Protein AF-A0A200PUK0-F1 (afdb_monomer_lite)

InterPro domains:
  IPR000608 Ubi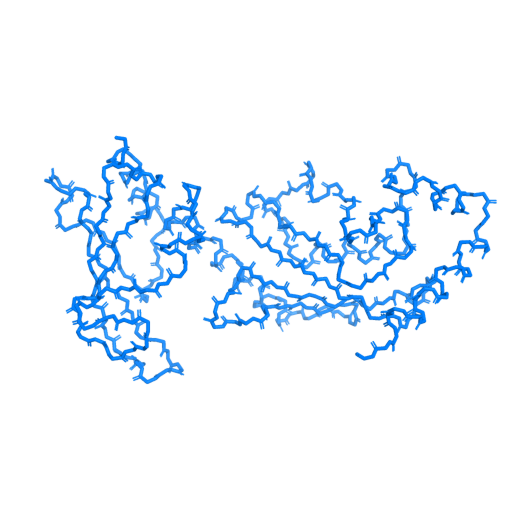quitin-conjugating (UBC), catalytic core domain [PF00179] (5-102)
  IPR000608 Ubiquitin-conjugating (UBC), catalytic core domain [PF00179] (111-250)
  IPR000608 Ubiquitin-conjugating (UBC), catalytic core domain [PS50127] (1-103)
  IPR000608 Ubiquitin-conjugating (UBC), catalytic core domain [PS50127] (107-256)
  IPR016135 Ubiquitin-conjugating enzyme/RWD-like [G3DSA:3.10.110.10] (1-104)
  IPR016135 Ubiquitin-conjugating enzyme/RWD-like [G3DSA:3.10.110.10] (105-258)
  IPR016135 Ubiquitin-conjugating enzyme/RWD-like [SSF54495] (2-103)
  IPR016135 Ubiquitin-conjugating enzyme/RWD-like [SSF54495] (106-256)
  IPR023313 Ubiquitin-conjugating enzyme, active site [PS00183] (77-92)
  IPR023313 Ubiquitin-conjugating enzyme, active site [PS00183] (183-198)

Secondary structure (DSSP, 8-state):
-HHHHHHHHHHHHHHSPPPTTEEEEEEETTTEEEEEEEEEEPPTTSTTTT-EEEEEEE--TTTTSS--EEEESS----TTB-TT-BB--GGGTTT--TT--HHHHHHHHHHHHHHHHHHHHS--SSSEEEEEEETTTEEEEEEEEEEPPTTSTTTT-EEEEEEE--TTTTTS--EEEESS----TTB-TT-BB--GGGTTT--TT--HHHHHHHHHHHHHS--GGG-S-HHHHHHHHH-HHHHHHHHHHHHHHHTS--

pLDDT: mean 88.61, std 8.48, range [53.53, 98.38]

Foldseek 3Di:
DVLVVLVVVVVLCVVPPDDPQKDKAAPDNVPPRQKMKMWGQDDCPDPRHRPIWIKIWGHDPPPPVAATWIFIPDDDDDPQADRRRTGNDCCNPVVDDSPDDPNLQRVQLVQLVVLVVVCVVPPPDPAKDKAAPDVVRDRQKMKMWGAADCPALLHLFTWIKIWGHDSNPPQAGTFMFIPWQFLAQQADRRRGGDDCCNDVVPDNPDDPVVVSVVVNVCRVPPDLVRGPHVVLSCCVVPPVPVSSVVRNVSRVVTGNDD

Organism: Macleaya cordata (NCBI:txid56857)

Radius of gyration: 22.8 Å; chains: 1; bounding box: 54×37×64 Å

Sequence (258 aa):
MASKRIQKELKDMQKDPPSTSFTAGPVDADKDILHWEATIMGPEESPFAGGKFKLSINFPPDYPFEPPKVKFLTRVFHPNIKNTGLICLDILKDKWSPALNIYKGYMASKRIQKELKDMQKDPPSTSFTAGPVDADKDILHWEATIMGPEESPFAGGKFKLSINFPPDYPFEPPKVKFLTRVFHPNIKNTGLICLDILKDKWSPALNIYKLLLSICSLLTDPNPDDALRYDIADMYKFDRAKYDATARSWTQKYAMSE

Structure (mmCIF, N/CA/C/O backbone):
data_AF-A0A200PUK0-F1
#
_entry.id   AF-A0A200PUK0-F1
#
loop_
_atom_site.group_PDB
_atom_site.id
_atom_site.type_symbol
_atom_site.label_atom_id
_atom_site.label_alt_id
_atom_site.label_comp_id
_atom_site.label_asym_id
_atom_site.label_entity_id
_atom_site.label_seq_id
_atom_site.pdbx_PDB_ins_code
_atom_site.Cartn_x
_atom_site.Cartn_y
_atom_site.Cartn_z
_atom_site.occupancy
_atom_site.B_iso_or_equiv
_atom_site.auth_seq_id
_atom_site.auth_comp_id
_atom_site.auth_asym_id
_atom_site.auth_atom_id
_atom_site.pdbx_PDB_model_num
ATOM 1 N N . MET A 1 1 ? 1.747 4.536 -31.359 1.00 75.75 1 MET A N 1
ATOM 2 C CA . MET A 1 1 ? 1.478 5.069 -30.000 1.00 75.75 1 MET A CA 1
ATOM 3 C C . MET A 1 1 ? 2.616 4.705 -29.047 1.00 75.75 1 MET A C 1
ATOM 5 O O . MET A 1 1 ? 3.145 5.608 -28.404 1.00 75.75 1 MET A O 1
ATOM 9 N N . ALA A 1 2 ? 3.066 3.442 -29.071 1.00 84.75 2 ALA A N 1
ATOM 10 C CA . ALA A 1 2 ? 4.243 2.942 -28.355 1.00 84.75 2 ALA A CA 1
ATOM 11 C C . ALA A 1 2 ? 5.489 3.836 -28.466 1.00 84.75 2 ALA A C 1
ATOM 13 O O . ALA A 1 2 ? 6.004 4.279 -27.447 1.00 84.75 2 ALA A O 1
ATOM 14 N N . SER A 1 3 ? 5.927 4.204 -29.677 1.00 86.69 3 SER A N 1
ATOM 15 C CA . SER A 1 3 ? 7.155 5.001 -29.867 1.00 86.69 3 SER A CA 1
ATOM 16 C C . SER A 1 3 ? 7.141 6.340 -29.119 1.00 86.69 3 SER A C 1
ATOM 18 O O . SER A 1 3 ? 8.130 6.697 -28.492 1.00 86.69 3 SER A O 1
ATOM 20 N N . LYS A 1 4 ? 6.007 7.062 -29.109 1.00 87.06 4 LYS A N 1
ATOM 21 C CA . LYS A 1 4 ? 5.873 8.331 -28.363 1.00 87.06 4 LYS A CA 1
ATOM 22 C C . LYS A 1 4 ? 5.980 8.112 -26.851 1.00 87.06 4 LYS A C 1
ATOM 24 O O . LYS A 1 4 ? 6.595 8.913 -26.151 1.00 87.06 4 LYS A O 1
ATOM 29 N N . ARG A 1 5 ? 5.376 7.030 -26.349 1.00 85.75 5 ARG A N 1
ATOM 30 C CA . ARG A 1 5 ? 5.440 6.638 -24.936 1.00 85.75 5 ARG A CA 1
ATOM 31 C C . ARG A 1 5 ? 6.870 6.262 -24.536 1.00 85.75 5 ARG A C 1
ATOM 33 O O . ARG A 1 5 ? 7.365 6.795 -23.552 1.00 85.75 5 ARG A O 1
ATOM 40 N N . ILE A 1 6 ? 7.546 5.438 -25.333 1.00 88.50 6 ILE A N 1
ATOM 41 C CA . ILE A 1 6 ? 8.920 4.982 -25.078 1.00 88.50 6 ILE A CA 1
ATOM 42 C C . ILE A 1 6 ? 9.917 6.144 -25.160 1.00 88.50 6 ILE A C 1
ATOM 44 O O . ILE A 1 6 ? 10.793 6.256 -24.311 1.00 88.50 6 ILE A O 1
ATOM 48 N N . GLN A 1 7 ? 9.749 7.079 -26.101 1.00 88.56 7 GLN A N 1
ATOM 49 C CA . GLN A 1 7 ? 10.561 8.303 -26.149 1.00 88.56 7 GLN A CA 1
ATOM 50 C C . GLN A 1 7 ? 10.415 9.156 -24.883 1.00 88.56 7 GLN A C 1
ATOM 52 O O . GLN A 1 7 ? 11.389 9.758 -24.432 1.00 88.56 7 GLN A O 1
ATOM 57 N N . LYS A 1 8 ? 9.208 9.232 -24.306 1.00 86.94 8 LYS A N 1
ATOM 58 C CA . LYS A 1 8 ? 8.996 9.919 -23.028 1.00 86.94 8 LYS A CA 1
ATOM 59 C C . LYS A 1 8 ? 9.704 9.182 -21.887 1.00 86.94 8 LYS A C 1
ATOM 61 O O . LYS A 1 8 ? 10.439 9.819 -21.145 1.00 86.94 8 LYS A O 1
ATOM 66 N N . GLU A 1 9 ? 9.538 7.864 -21.798 1.00 85.12 9 GLU A N 1
ATOM 67 C CA . GLU A 1 9 ? 10.191 7.032 -20.774 1.00 85.12 9 GLU A CA 1
ATOM 68 C C . GLU A 1 9 ? 11.722 7.117 -20.850 1.00 85.12 9 GLU A C 1
ATOM 70 O O . GLU A 1 9 ? 12.375 7.265 -19.821 1.00 85.12 9 GLU A O 1
ATOM 75 N N . LEU A 1 10 ? 12.292 7.129 -22.059 1.00 86.81 10 LEU A N 1
ATOM 76 C CA . LEU A 1 10 ? 13.725 7.327 -22.272 1.00 86.81 10 LEU A CA 1
ATOM 77 C C . LEU A 1 10 ? 14.198 8.691 -21.752 1.00 86.81 10 LEU A C 1
ATOM 79 O O . LEU A 1 10 ? 15.214 8.767 -21.066 1.00 86.81 10 LEU A O 1
ATOM 83 N N . LYS A 1 11 ? 13.454 9.767 -22.036 1.00 87.19 11 LYS A N 1
ATOM 84 C CA . LYS A 1 11 ? 13.771 11.109 -21.519 1.00 87.19 11 LYS A CA 1
ATOM 85 C C . LYS A 1 11 ? 13.686 11.173 -19.996 1.00 87.19 11 LYS A C 1
ATOM 87 O O . LYS A 1 11 ? 14.515 11.832 -19.377 1.00 87.19 11 LYS A O 1
ATOM 92 N N . ASP A 1 12 ? 12.698 10.515 -19.397 1.00 82.44 12 ASP A N 1
ATOM 93 C CA . ASP A 1 12 ? 12.534 10.478 -17.942 1.00 82.44 12 ASP A CA 1
ATOM 94 C C . ASP A 1 12 ? 13.695 9.708 -17.281 1.00 82.44 12 ASP A C 1
ATOM 96 O O . ASP A 1 12 ? 14.296 10.204 -16.328 1.00 82.44 12 ASP A O 1
ATOM 100 N N . MET A 1 13 ? 14.114 8.579 -17.866 1.00 79.88 13 MET A N 1
ATOM 101 C CA . MET A 1 13 ? 15.309 7.839 -17.439 1.00 79.88 13 MET A CA 1
ATOM 102 C C . MET A 1 13 ? 16.611 8.628 -17.622 1.00 79.88 13 MET A C 1
ATOM 104 O O . MET A 1 13 ? 17.524 8.477 -16.824 1.00 79.88 13 MET A O 1
ATOM 108 N N . GLN A 1 14 ? 16.731 9.471 -18.648 1.00 83.50 14 GLN A N 1
ATOM 109 C CA . GLN A 1 14 ? 17.917 10.319 -18.830 1.00 83.50 14 GLN A CA 1
ATOM 110 C C . GLN A 1 14 ? 17.996 11.455 -17.801 1.00 83.50 14 GLN A C 1
ATOM 112 O O . GLN A 1 14 ? 19.094 11.897 -17.469 1.00 83.50 14 GLN A O 1
ATOM 117 N N . LYS A 1 15 ? 16.851 11.938 -17.300 1.00 83.12 15 LYS A N 1
ATOM 118 C CA . LYS A 1 15 ? 16.794 12.989 -16.270 1.00 83.12 15 LYS A CA 1
ATOM 119 C C . LYS A 1 15 ? 17.173 12.481 -14.882 1.00 83.12 15 LYS A C 1
ATOM 121 O O . LYS A 1 15 ? 17.846 13.202 -14.154 1.00 83.12 15 LYS A O 1
ATOM 126 N N . ASP A 1 16 ? 16.726 11.281 -14.518 1.00 71.50 16 ASP A N 1
ATOM 127 C CA . ASP A 1 16 ? 17.110 10.609 -13.270 1.00 71.50 16 ASP A CA 1
ATOM 128 C C . ASP A 1 16 ? 17.592 9.190 -13.600 1.00 71.50 16 ASP A C 1
ATOM 130 O O . ASP A 1 16 ? 16.790 8.246 -13.598 1.00 71.50 16 ASP A O 1
ATOM 134 N N . PRO A 1 17 ? 18.878 9.042 -13.972 1.00 71.31 17 PRO A N 1
ATOM 135 C CA . PRO A 1 17 ? 19.419 7.765 -14.392 1.00 71.31 17 PRO A CA 1
ATOM 136 C C . PRO A 1 17 ? 19.314 6.730 -13.270 1.00 71.31 17 PRO A C 1
ATOM 138 O O . PRO A 1 17 ? 19.608 7.032 -12.106 1.00 71.31 17 PRO A O 1
ATOM 141 N N . PRO A 1 18 ? 18.910 5.492 -13.600 1.00 66.44 18 PRO A N 1
ATOM 142 C CA . PRO A 1 18 ? 18.910 4.419 -12.628 1.00 66.44 18 PRO A CA 1
ATOM 143 C C . PRO A 1 18 ? 20.312 4.160 -12.069 1.00 66.44 18 PRO A C 1
ATOM 145 O O . PRO A 1 18 ? 21.329 4.512 -12.667 1.00 66.44 18 PRO A O 1
ATOM 148 N N . SER A 1 19 ? 20.355 3.545 -10.888 1.00 66.12 19 SER A N 1
ATOM 149 C CA . SER A 1 19 ? 21.592 3.197 -10.187 1.00 66.12 19 SER A CA 1
ATOM 150 C C . SER A 1 19 ? 22.580 2.450 -11.084 1.00 66.12 19 SER A C 1
ATOM 152 O O . SER A 1 19 ? 22.189 1.682 -11.957 1.00 66.12 19 SER A O 1
ATOM 154 N N . THR A 1 20 ? 23.875 2.583 -10.787 1.00 64.56 20 THR A N 1
ATOM 155 C CA . THR A 1 20 ? 24.988 1.950 -11.526 1.00 64.56 20 THR A CA 1
ATOM 156 C C . THR A 1 20 ? 24.905 0.422 -11.645 1.00 64.56 20 THR A C 1
ATOM 158 O O . THR A 1 20 ? 25.641 -0.173 -12.429 1.00 64.56 20 THR A O 1
ATOM 161 N N . SER A 1 21 ? 24.018 -0.221 -10.884 1.00 66.38 21 SER A N 1
ATOM 162 C CA . SER A 1 21 ? 23.752 -1.659 -10.915 1.00 66.38 21 SER A CA 1
ATOM 163 C C . SER A 1 21 ? 22.987 -2.140 -12.154 1.00 66.38 21 SER A C 1
ATOM 165 O O . SER A 1 21 ? 22.927 -3.352 -12.377 1.00 66.38 21 SER A O 1
ATOM 167 N N . PHE A 1 22 ? 22.426 -1.245 -12.977 1.00 78.69 22 PHE A N 1
ATOM 168 C CA . PHE A 1 22 ? 21.889 -1.626 -14.281 1.00 78.69 22 PHE A CA 1
ATOM 169 C C . PHE A 1 22 ? 21.909 -0.500 -15.319 1.00 78.69 22 PHE A C 1
ATOM 171 O O . PHE A 1 22 ? 21.940 0.684 -15.001 1.00 78.69 22 PHE A O 1
ATOM 178 N N . THR A 1 23 ? 21.857 -0.887 -16.590 1.00 84.12 23 THR A N 1
ATOM 179 C CA . THR A 1 23 ? 21.688 0.005 -17.741 1.00 84.12 23 THR A CA 1
ATOM 180 C C . THR A 1 23 ? 20.537 -0.499 -18.599 1.00 84.12 23 THR A C 1
ATOM 182 O O . THR A 1 23 ? 20.302 -1.704 -18.658 1.00 84.12 23 THR A O 1
ATOM 185 N N . ALA A 1 24 ? 19.811 0.402 -19.256 1.00 87.31 24 ALA A N 1
ATOM 186 C CA . ALA A 1 24 ? 18.803 0.052 -20.251 1.00 87.31 24 ALA A CA 1
ATOM 187 C C . ALA A 1 24 ? 18.615 1.209 -21.238 1.00 87.31 24 ALA A C 1
ATOM 189 O O . ALA A 1 24 ? 18.557 2.367 -20.824 1.00 87.31 24 ALA A O 1
ATOM 190 N N . GLY A 1 25 ? 18.514 0.900 -22.528 1.00 88.75 25 GLY A N 1
ATOM 191 C CA . GLY A 1 25 ? 18.272 1.895 -23.570 1.00 88.75 25 GLY A CA 1
ATOM 192 C C . GLY A 1 25 ? 18.097 1.276 -24.957 1.00 88.75 25 GLY A C 1
ATOM 193 O O . GLY A 1 25 ? 18.341 0.080 -25.125 1.00 88.75 25 GLY A O 1
ATOM 194 N N . PRO A 1 26 ? 17.660 2.069 -25.950 1.00 91.12 26 PRO A N 1
ATOM 195 C CA . PRO A 1 26 ? 17.497 1.593 -27.319 1.00 91.12 26 PRO A CA 1
ATOM 196 C C . PRO A 1 26 ? 18.836 1.168 -27.926 1.00 91.12 26 PRO A C 1
ATOM 198 O O . PRO A 1 26 ? 19.858 1.813 -27.692 1.00 91.12 26 PRO A O 1
ATOM 201 N N . VAL A 1 27 ? 18.814 0.106 -28.733 1.00 88.75 27 VAL A N 1
ATOM 202 C CA . VAL A 1 27 ? 19.994 -0.362 -29.482 1.00 88.75 27 VAL A CA 1
ATOM 203 C C . VAL A 1 27 ? 20.415 0.677 -30.522 1.00 88.75 27 VAL A C 1
ATOM 205 O O . VAL A 1 27 ? 21.600 0.964 -30.671 1.00 88.75 27 VAL A O 1
ATOM 208 N N . ASP A 1 28 ? 19.437 1.275 -31.204 1.00 85.00 28 ASP A N 1
ATOM 209 C CA . ASP A 1 28 ? 19.616 2.404 -32.117 1.00 85.00 28 ASP A CA 1
ATOM 210 C C . ASP A 1 28 ? 18.431 3.360 -31.920 1.00 85.00 28 ASP A C 1
ATOM 212 O O . ASP A 1 28 ? 17.312 3.087 -32.355 1.00 85.00 28 ASP A O 1
ATOM 216 N N . ALA A 1 29 ? 18.658 4.469 -31.210 1.00 79.00 29 ALA A N 1
ATOM 217 C CA . ALA A 1 29 ? 17.597 5.410 -30.847 1.00 79.00 29 ALA A CA 1
ATOM 218 C C . ALA A 1 29 ? 16.943 6.094 -32.061 1.00 79.00 29 ALA A C 1
ATOM 220 O O . ALA A 1 29 ? 15.784 6.510 -31.969 1.00 79.00 29 ALA A O 1
ATOM 221 N N . ASP A 1 30 ? 17.670 6.197 -33.176 1.00 79.44 30 ASP A N 1
ATOM 222 C CA . ASP A 1 30 ? 17.241 6.915 -34.374 1.00 79.44 30 ASP A CA 1
ATOM 223 C C . ASP A 1 30 ? 16.486 6.001 -35.347 1.00 79.44 30 ASP A C 1
ATOM 225 O O . ASP A 1 30 ? 15.578 6.457 -36.045 1.00 79.44 30 ASP A O 1
ATOM 229 N N . LYS A 1 31 ? 16.823 4.704 -35.380 1.00 82.69 31 LYS A N 1
ATOM 230 C CA . LYS A 1 31 ? 16.196 3.724 -36.285 1.00 82.69 31 LYS A CA 1
ATOM 231 C C . LYS A 1 31 ? 15.165 2.830 -35.617 1.00 82.69 31 LYS A C 1
ATOM 233 O O . LYS A 1 31 ? 14.177 2.475 -36.258 1.00 82.69 31 LYS A O 1
ATOM 238 N N . ASP A 1 32 ? 15.383 2.449 -34.362 1.00 87.06 32 ASP A N 1
ATOM 239 C CA . ASP A 1 32 ? 14.567 1.443 -33.691 1.00 87.06 32 ASP A CA 1
ATOM 240 C C . ASP A 1 32 ? 14.454 1.687 -32.184 1.00 87.06 32 ASP A C 1
ATOM 242 O O . ASP A 1 32 ? 15.101 1.070 -31.337 1.00 87.06 32 ASP A O 1
ATOM 246 N N . ILE A 1 33 ? 13.535 2.586 -31.845 1.00 89.38 33 ILE A N 1
ATOM 247 C CA . ILE A 1 33 ? 13.215 2.904 -30.456 1.00 89.38 33 ILE A CA 1
ATOM 248 C C . ILE A 1 33 ? 12.476 1.764 -29.727 1.00 89.38 33 ILE A C 1
ATOM 250 O O . ILE A 1 33 ? 12.296 1.852 -28.515 1.00 89.38 33 ILE A O 1
ATOM 254 N N . LEU A 1 34 ? 12.011 0.720 -30.432 1.00 91.94 34 LEU A N 1
ATOM 255 C CA . LEU A 1 34 ? 11.230 -0.388 -29.860 1.00 91.94 34 LEU A CA 1
ATOM 256 C C . LEU A 1 34 ? 12.096 -1.572 -29.412 1.00 91.94 34 LEU A C 1
ATOM 258 O O . LEU A 1 34 ? 11.588 -2.462 -28.728 1.00 91.94 34 LEU A O 1
ATOM 262 N N . HIS A 1 35 ? 13.380 -1.583 -29.766 1.00 93.31 35 HIS A N 1
ATOM 263 C CA . HIS A 1 35 ? 14.319 -2.629 -29.378 1.00 93.31 35 HIS A CA 1
ATOM 264 C C . HIS A 1 35 ? 15.384 -2.051 -28.462 1.00 93.31 35 HIS A C 1
ATOM 266 O O . HIS A 1 35 ? 16.183 -1.196 -28.846 1.00 93.31 35 HIS A O 1
ATOM 272 N N . TRP A 1 36 ? 15.358 -2.495 -27.213 1.00 93.06 36 TRP A N 1
ATOM 273 C CA . TRP A 1 36 ? 16.265 -2.036 -26.177 1.00 93.06 36 TRP A CA 1
ATOM 274 C C . TRP A 1 36 ? 17.190 -3.160 -25.739 1.00 93.06 36 TRP A C 1
ATOM 276 O O . TRP A 1 36 ? 16.817 -4.335 -25.716 1.00 93.06 36 TRP A O 1
ATOM 286 N N . GLU A 1 37 ? 18.386 -2.770 -25.325 1.00 93.88 37 GLU A N 1
ATOM 287 C CA . GLU A 1 37 ? 19.296 -3.619 -24.579 1.00 93.88 37 GLU A CA 1
ATOM 288 C C . GLU A 1 37 ? 19.442 -3.104 -23.155 1.00 93.88 37 GLU A C 1
ATOM 290 O O . GLU A 1 37 ? 19.430 -1.901 -22.886 1.00 93.88 37 GLU A O 1
ATOM 295 N N . ALA A 1 38 ? 19.584 -4.045 -22.233 1.00 91.00 38 ALA A N 1
ATOM 296 C CA . ALA A 1 38 ? 19.828 -3.762 -20.835 1.00 91.00 38 ALA A CA 1
ATOM 297 C C . ALA A 1 38 ? 20.961 -4.631 -20.300 1.00 91.00 38 ALA A C 1
ATOM 299 O O . ALA A 1 38 ? 21.162 -5.759 -20.750 1.00 91.00 38 ALA A O 1
ATOM 300 N N . THR A 1 39 ? 21.700 -4.118 -19.324 1.00 91.06 39 THR A N 1
ATOM 301 C CA . THR A 1 39 ? 22.647 -4.903 -18.530 1.00 91.06 39 THR A CA 1
ATOM 302 C C . THR A 1 39 ? 22.255 -4.801 -17.070 1.00 91.06 39 THR A C 1
ATOM 304 O O . THR A 1 39 ? 22.112 -3.696 -16.566 1.00 91.06 39 THR A O 1
ATOM 307 N N . ILE A 1 40 ? 22.112 -5.932 -16.387 1.00 89.75 40 ILE A N 1
ATOM 308 C CA . ILE A 1 40 ? 21.904 -5.981 -14.936 1.00 89.75 40 ILE A CA 1
ATOM 309 C C . ILE A 1 40 ? 23.088 -6.676 -14.264 1.00 89.75 40 ILE A C 1
ATOM 311 O O . ILE A 1 40 ? 23.657 -7.627 -14.812 1.00 89.75 40 ILE A O 1
ATOM 315 N N . MET A 1 41 ? 23.453 -6.199 -13.079 1.00 88.19 41 MET A N 1
ATOM 316 C CA . MET A 1 41 ? 24.378 -6.894 -12.188 1.00 88.19 41 MET A CA 1
ATOM 317 C C . MET A 1 41 ? 23.632 -7.987 -11.417 1.00 88.19 41 MET A C 1
ATOM 319 O O . MET A 1 41 ? 22.482 -7.798 -11.019 1.00 88.19 41 MET A O 1
ATOM 323 N N . GLY A 1 42 ? 24.274 -9.134 -11.208 1.00 86.19 42 GLY A N 1
ATOM 324 C CA . GLY A 1 42 ? 23.715 -10.187 -10.367 1.00 86.19 42 GLY A CA 1
ATOM 325 C C . GLY A 1 42 ? 23.638 -9.763 -8.892 1.00 86.19 42 GLY A C 1
ATOM 326 O O . GLY A 1 42 ? 24.562 -9.092 -8.424 1.00 86.19 42 GLY A O 1
ATOM 327 N N . PRO A 1 43 ? 22.577 -10.145 -8.156 1.00 83.00 43 PRO A N 1
ATOM 328 C CA . PRO A 1 43 ? 22.424 -9.797 -6.741 1.00 83.00 43 PRO A CA 1
ATOM 329 C C . PRO A 1 43 ? 23.580 -10.326 -5.883 1.00 83.00 43 PRO A C 1
ATOM 331 O O . PRO A 1 43 ? 23.982 -11.478 -6.058 1.00 83.00 43 PRO A O 1
ATOM 334 N N . GLU A 1 44 ? 24.081 -9.507 -4.952 1.00 80.00 44 GLU A N 1
ATOM 335 C CA . GLU A 1 44 ? 25.264 -9.810 -4.121 1.00 80.00 44 GLU A CA 1
ATOM 336 C C . GLU A 1 44 ? 25.091 -11.057 -3.238 1.00 80.00 44 GLU A C 1
ATOM 338 O O . GLU A 1 44 ? 26.045 -11.804 -3.047 1.00 80.00 44 GLU A O 1
ATOM 343 N N . GLU A 1 45 ? 23.872 -11.339 -2.775 1.00 82.19 45 GLU A N 1
ATOM 344 C CA . GLU A 1 45 ? 23.556 -12.498 -1.923 1.00 82.19 45 GLU A CA 1
ATOM 345 C C . GLU A 1 45 ? 23.039 -13.712 -2.719 1.00 82.19 45 GLU A C 1
ATOM 347 O O . GLU A 1 45 ? 2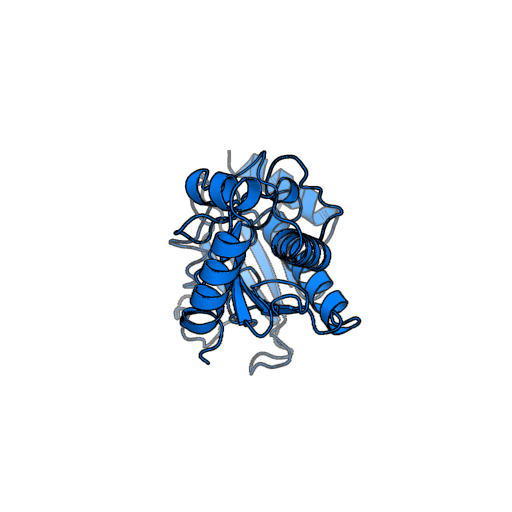2.341 -14.579 -2.197 1.00 82.19 45 GLU A O 1
ATOM 352 N N . SER A 1 46 ? 23.362 -13.791 -4.012 1.00 84.50 46 SER A N 1
ATOM 353 C CA . SER A 1 46 ? 22.925 -14.883 -4.886 1.00 84.50 46 SER A CA 1
ATOM 354 C C . SER A 1 46 ? 24.102 -15.593 -5.562 1.00 84.50 46 SER A C 1
ATOM 356 O O . SER A 1 46 ? 25.178 -15.010 -5.703 1.00 84.50 46 SER A O 1
ATOM 358 N N . PRO A 1 47 ? 23.901 -16.806 -6.114 1.00 88.12 47 PRO A N 1
ATOM 359 C CA . PRO A 1 47 ? 24.899 -17.468 -6.963 1.00 88.12 47 PRO A CA 1
ATOM 360 C C . PRO A 1 47 ? 25.315 -16.662 -8.206 1.00 88.12 47 PRO A C 1
ATOM 362 O O . PRO A 1 47 ? 26.257 -17.035 -8.900 1.00 88.12 47 PRO A O 1
ATOM 365 N N . PHE A 1 48 ? 24.597 -15.581 -8.517 1.00 89.44 48 PHE A N 1
ATOM 366 C CA . PHE A 1 48 ? 24.860 -14.705 -9.650 1.00 89.44 48 PHE A CA 1
ATOM 367 C C . PHE A 1 48 ? 25.696 -13.471 -9.280 1.00 89.44 48 PHE A C 1
ATOM 369 O O . PHE A 1 48 ? 25.976 -12.663 -10.168 1.00 89.44 48 PHE A O 1
ATOM 376 N N . ALA A 1 49 ? 26.087 -13.310 -8.010 1.00 90.56 49 ALA A N 1
ATOM 377 C CA . ALA A 1 49 ? 26.846 -12.164 -7.513 1.00 90.56 49 ALA A CA 1
ATOM 378 C C . ALA A 1 49 ? 28.076 -11.851 -8.383 1.00 90.56 49 ALA A C 1
ATOM 380 O O . ALA A 1 49 ? 28.828 -12.738 -8.788 1.00 90.56 49 ALA A O 1
ATOM 381 N N . GLY A 1 50 ? 28.260 -10.570 -8.718 1.00 87.19 50 GLY A N 1
ATOM 382 C CA . GLY A 1 50 ? 29.339 -10.100 -9.599 1.00 87.19 50 GLY A CA 1
ATOM 383 C C . GLY A 1 50 ? 29.141 -10.393 -11.096 1.00 87.19 50 GLY A C 1
ATOM 384 O O . GLY A 1 50 ? 29.869 -9.848 -11.929 1.00 87.19 50 GLY A O 1
ATOM 385 N N . GLY A 1 51 ? 28.140 -11.196 -11.469 1.00 90.56 51 GLY A N 1
ATOM 386 C CA . GLY A 1 51 ? 27.790 -11.477 -12.859 1.00 90.56 51 GLY A CA 1
ATOM 387 C C . GLY A 1 51 ? 27.195 -10.264 -13.579 1.00 90.56 51 GLY A C 1
ATOM 388 O O . GLY A 1 51 ? 26.476 -9.461 -12.985 1.00 90.56 51 GLY A O 1
ATOM 389 N N . LYS A 1 52 ? 27.470 -10.146 -14.884 1.00 92.12 52 LYS A N 1
ATOM 390 C CA . LYS A 1 52 ? 26.859 -9.153 -15.783 1.00 92.12 52 LYS A CA 1
ATOM 391 C C . LYS A 1 52 ? 25.946 -9.854 -16.776 1.00 92.12 52 LYS A C 1
ATOM 393 O O . LYS A 1 52 ? 26.407 -10.647 -17.599 1.00 92.12 52 LYS A O 1
ATOM 398 N N . PHE A 1 53 ? 24.662 -9.532 -16.734 1.00 93.25 53 PHE A N 1
ATOM 399 C CA . PHE A 1 53 ? 23.658 -10.190 -17.556 1.00 93.25 53 PHE A CA 1
ATOM 400 C C . PHE A 1 53 ? 23.064 -9.208 -18.549 1.00 93.25 53 PHE A C 1
ATOM 402 O O . PHE A 1 53 ? 22.481 -8.200 -18.160 1.00 93.25 53 PHE A O 1
ATOM 409 N N . LYS A 1 54 ? 23.215 -9.513 -19.838 1.00 94.00 54 LYS A N 1
ATOM 410 C CA . LYS A 1 54 ? 22.632 -8.732 -20.923 1.00 94.00 54 LYS A CA 1
ATOM 411 C C . LYS A 1 54 ? 21.232 -9.231 -21.233 1.00 94.00 54 LYS A C 1
ATOM 413 O O . LYS A 1 54 ? 21.004 -10.444 -21.272 1.00 94.00 54 LYS A O 1
ATOM 418 N N . LEU A 1 55 ? 20.324 -8.308 -21.510 1.00 94.31 55 LEU A N 1
ATOM 419 C CA . LEU A 1 55 ? 18.946 -8.571 -21.890 1.00 94.31 55 LEU A CA 1
ATOM 420 C C . LEU A 1 55 ? 18.582 -7.783 -23.145 1.00 94.31 55 LEU A C 1
ATOM 422 O O . LEU A 1 55 ? 19.077 -6.681 -23.353 1.00 94.31 55 LEU A O 1
ATOM 426 N N . SER A 1 56 ? 17.672 -8.345 -23.929 1.00 94.06 56 SER A N 1
ATOM 427 C CA . SER A 1 56 ? 16.936 -7.667 -24.989 1.00 94.06 56 SER A CA 1
ATOM 428 C C . SER A 1 56 ? 15.497 -7.461 -24.521 1.00 94.06 56 SER A C 1
ATOM 430 O O . SER A 1 56 ? 14.883 -8.366 -23.944 1.00 94.06 56 SER A O 1
ATOM 432 N N . ILE A 1 57 ? 14.981 -6.256 -24.743 1.00 92.69 57 ILE A N 1
ATOM 433 C CA . ILE A 1 57 ? 13.626 -5.829 -24.408 1.00 92.69 57 ILE A CA 1
ATOM 434 C C . ILE A 1 57 ? 12.976 -5.357 -25.707 1.00 92.69 57 ILE A C 1
ATOM 436 O O . ILE A 1 57 ? 13.401 -4.360 -26.286 1.00 92.69 57 ILE A O 1
ATOM 440 N N . ASN A 1 58 ? 11.939 -6.065 -26.145 1.00 93.06 58 ASN A N 1
ATOM 441 C CA . ASN A 1 58 ? 11.231 -5.755 -27.384 1.00 93.06 58 ASN A CA 1
ATOM 442 C C . ASN A 1 58 ? 9.821 -5.272 -27.056 1.00 93.06 58 ASN A C 1
ATOM 444 O O . ASN A 1 58 ? 8.999 -6.038 -26.539 1.00 93.06 58 ASN A O 1
ATOM 448 N N . PHE A 1 59 ? 9.546 -4.005 -27.352 1.00 92.25 59 PHE A N 1
ATOM 449 C CA . PHE A 1 59 ? 8.252 -3.382 -27.103 1.00 92.25 59 PHE A CA 1
ATOM 450 C C . PHE A 1 59 ? 7.277 -3.676 -28.256 1.00 92.25 59 PHE A C 1
ATOM 452 O O . PHE A 1 59 ? 7.610 -3.403 -29.412 1.00 92.25 59 PHE A O 1
ATOM 459 N N . PRO A 1 60 ? 6.070 -4.211 -27.985 1.00 91.88 60 PRO A N 1
ATOM 460 C CA . PRO A 1 60 ? 5.069 -4.415 -29.027 1.00 91.88 60 PRO A CA 1
ATOM 461 C C . PRO A 1 60 ? 4.527 -3.071 -29.557 1.00 91.88 60 PRO A C 1
ATOM 463 O O . PRO A 1 60 ? 4.557 -2.065 -28.840 1.00 91.88 60 PRO A O 1
ATOM 466 N N . PRO A 1 61 ? 3.970 -3.030 -30.783 1.00 90.38 61 PRO A N 1
ATOM 467 C CA . PRO A 1 61 ? 3.353 -1.820 -31.344 1.00 90.38 61 PRO A CA 1
ATOM 468 C C . PRO A 1 61 ? 2.248 -1.213 -30.462 1.00 90.38 61 PRO A C 1
ATOM 470 O O . PRO A 1 61 ? 2.096 0.016 -30.418 1.00 90.38 61 PRO A O 1
ATOM 473 N N . ASP A 1 62 ? 1.543 -2.076 -29.727 1.00 90.00 62 ASP A N 1
ATOM 474 C CA . ASP A 1 62 ? 0.439 -1.732 -28.827 1.00 90.00 62 ASP A CA 1
ATOM 475 C C . ASP A 1 62 ? 0.894 -1.431 -27.391 1.00 90.00 62 ASP A C 1
ATOM 477 O O . ASP A 1 62 ? 0.071 -1.221 -26.499 1.00 90.00 62 ASP A O 1
ATOM 481 N N . TYR A 1 63 ? 2.204 -1.347 -27.137 1.00 88.50 63 TYR A N 1
ATOM 482 C CA . TYR A 1 63 ? 2.722 -0.912 -25.842 1.00 88.50 63 TYR A CA 1
ATOM 483 C C . TYR A 1 63 ? 2.145 0.468 -25.449 1.00 88.50 63 TYR A C 1
ATOM 485 O O . TYR A 1 63 ? 2.155 1.399 -26.271 1.00 88.50 63 TYR A O 1
ATOM 493 N N . PRO A 1 64 ? 1.667 0.649 -24.198 1.00 87.06 64 PRO A N 1
ATOM 494 C CA . PRO A 1 64 ? 1.828 -0.237 -23.036 1.00 87.06 64 PRO A CA 1
ATOM 495 C C . PRO A 1 64 ? 0.646 -1.185 -22.752 1.00 87.06 64 PRO A C 1
ATOM 497 O O . PRO A 1 64 ? 0.568 -1.730 -21.655 1.00 87.06 64 PRO A O 1
ATOM 500 N N . PHE A 1 65 ? -0.290 -1.385 -23.682 1.00 87.44 65 PHE A N 1
ATOM 501 C CA . PHE A 1 65 ? -1.425 -2.296 -23.468 1.00 87.44 65 PHE A CA 1
ATOM 502 C C . PHE A 1 65 ? -1.019 -3.769 -23.502 1.00 87.44 65 PHE A C 1
ATOM 504 O O . PHE A 1 65 ? -1.592 -4.574 -22.773 1.00 87.44 65 PHE A O 1
ATOM 511 N N . GLU A 1 66 ? 0.031 -4.089 -24.255 1.00 87.75 66 GLU A N 1
ATOM 512 C CA . GLU A 1 66 ? 0.732 -5.368 -24.173 1.00 87.75 66 GLU A CA 1
ATOM 513 C C . GLU A 1 66 ? 2.122 -5.198 -23.529 1.00 87.75 66 GLU A C 1
ATOM 515 O O . GLU A 1 66 ? 2.805 -4.197 -23.794 1.00 87.75 66 GLU A O 1
ATOM 520 N N . PRO A 1 67 ? 2.567 -6.159 -22.695 1.00 87.56 67 PRO A N 1
ATOM 521 C CA . PRO A 1 67 ? 3.878 -6.114 -22.058 1.00 87.56 67 PRO A CA 1
ATOM 522 C C . PRO A 1 67 ? 5.022 -6.260 -23.074 1.00 87.56 67 PRO A C 1
ATOM 524 O O . PRO A 1 67 ? 4.879 -6.947 -24.091 1.00 87.56 67 PRO A O 1
ATOM 527 N N . PRO A 1 68 ? 6.205 -5.685 -22.789 1.00 90.50 68 PRO A N 1
ATOM 528 C CA . PRO A 1 68 ? 7.394 -5.947 -23.580 1.00 90.50 68 PRO A CA 1
ATOM 529 C C . PRO A 1 68 ? 7.849 -7.401 -23.418 1.00 90.50 68 PRO A C 1
ATOM 531 O O . PRO A 1 68 ? 7.746 -8.007 -22.348 1.00 90.50 68 PRO A O 1
ATOM 534 N N . LYS A 1 69 ? 8.430 -7.957 -24.481 1.00 90.88 69 LYS A N 1
ATOM 535 C CA . LYS A 1 69 ? 9.072 -9.273 -24.438 1.00 90.88 69 LYS A CA 1
ATOM 536 C C . LYS A 1 69 ? 10.509 -9.099 -23.970 1.00 90.88 69 LYS A C 1
ATOM 538 O O . LYS A 1 69 ? 11.311 -8.491 -24.673 1.00 90.88 69 LYS A O 1
ATOM 543 N N . VAL A 1 70 ? 10.828 -9.656 -22.803 1.00 91.44 70 VAL A N 1
ATOM 544 C CA . VAL A 1 70 ? 12.171 -9.582 -22.214 1.00 91.44 70 VAL A CA 1
ATOM 545 C C . VAL A 1 70 ? 12.873 -10.932 -22.319 1.00 91.44 70 VAL A C 1
ATOM 547 O O . VAL A 1 70 ? 12.325 -11.980 -21.957 1.00 91.44 70 VAL A O 1
ATOM 550 N N . LYS A 1 71 ? 14.107 -10.906 -22.819 1.00 92.50 71 LYS A N 1
ATOM 551 C CA . LYS A 1 71 ? 14.939 -12.086 -23.036 1.00 92.50 71 LYS A CA 1
ATOM 552 C C . LYS A 1 71 ? 16.357 -11.838 -22.544 1.00 92.50 71 LYS A C 1
ATOM 554 O O . LYS A 1 71 ? 16.972 -10.848 -22.918 1.00 92.50 71 LYS A O 1
ATOM 559 N N . PHE A 1 72 ? 16.917 -12.779 -21.795 1.00 93.31 72 PHE A N 1
ATOM 560 C CA . PHE A 1 72 ? 18.349 -12.808 -21.535 1.00 93.31 72 PHE A CA 1
ATOM 561 C C . PHE A 1 72 ? 19.128 -13.145 -22.814 1.00 93.31 72 PHE A C 1
ATOM 563 O O . PHE A 1 72 ? 18.857 -14.140 -23.493 1.00 93.31 72 PHE A O 1
ATOM 570 N N . LEU A 1 73 ? 20.103 -12.297 -23.134 1.00 92.50 73 LEU A N 1
ATOM 571 C CA . LEU A 1 73 ? 21.130 -12.540 -24.146 1.00 92.50 73 LEU A CA 1
ATOM 572 C C . LEU A 1 73 ? 22.292 -13.343 -23.546 1.00 92.50 73 LEU A C 1
ATOM 574 O O . LEU A 1 73 ? 22.849 -14.218 -24.207 1.00 92.50 73 LEU A O 1
ATOM 578 N N . THR A 1 74 ? 22.621 -13.093 -22.276 1.00 91.69 74 THR A N 1
ATOM 579 C CA . THR A 1 74 ? 23.523 -13.956 -21.499 1.00 91.69 74 THR A CA 1
ATOM 580 C C . THR A 1 74 ? 22.815 -15.272 -21.166 1.00 91.69 74 THR A C 1
ATOM 582 O O . THR A 1 74 ? 21.652 -15.265 -20.779 1.00 91.69 74 THR A O 1
ATOM 585 N N . ARG A 1 75 ? 23.484 -16.426 -21.277 1.00 88.31 75 ARG A N 1
ATOM 586 C CA . ARG A 1 75 ? 22.887 -17.695 -20.825 1.00 88.31 75 ARG A CA 1
ATOM 587 C C . ARG A 1 75 ? 22.784 -17.702 -19.300 1.00 88.31 75 ARG A C 1
ATOM 589 O O . ARG A 1 75 ? 23.795 -17.546 -18.624 1.00 88.31 75 ARG A O 1
ATOM 596 N N . VAL A 1 76 ? 21.578 -17.909 -18.780 1.00 86.94 76 VAL A N 1
ATOM 597 C CA . VAL A 1 76 ? 21.303 -17.976 -17.340 1.00 86.94 76 VAL A CA 1
ATOM 598 C C . VAL A 1 76 ? 20.546 -19.260 -17.045 1.00 86.94 76 VAL A C 1
ATOM 600 O O . VAL A 1 76 ? 19.549 -19.556 -17.702 1.00 86.94 76 VAL A O 1
ATOM 603 N N . PHE A 1 77 ? 21.018 -20.017 -16.058 1.00 86.94 77 PHE A N 1
ATOM 604 C CA . PHE A 1 77 ? 20.317 -21.193 -15.564 1.00 86.94 77 PHE A CA 1
ATOM 605 C C . PHE A 1 77 ? 19.434 -20.789 -14.382 1.00 86.94 77 PHE A C 1
ATOM 607 O O . PHE A 1 77 ? 19.937 -20.517 -13.295 1.00 86.94 77 PHE A O 1
ATOM 614 N N . HIS A 1 78 ? 18.124 -20.689 -14.608 1.00 85.44 78 HIS A N 1
ATOM 615 C CA . HIS A 1 78 ? 17.166 -20.260 -13.591 1.00 85.44 78 HIS A CA 1
ATOM 616 C C . HIS A 1 78 ? 15.772 -20.847 -13.881 1.00 85.44 78 HIS A C 1
ATOM 618 O O . HIS A 1 78 ? 15.372 -20.849 -15.047 1.00 85.44 78 HIS A O 1
ATOM 624 N N . PRO A 1 79 ? 14.990 -21.274 -12.867 1.00 83.19 79 PRO A N 1
ATOM 625 C CA . PRO A 1 79 ? 13.673 -21.899 -13.067 1.00 83.19 79 PRO A CA 1
ATOM 626 C C . PRO A 1 79 ? 12.690 -21.070 -13.907 1.00 83.19 79 PRO A C 1
ATOM 628 O O . PRO A 1 79 ? 11.898 -21.615 -14.670 1.00 83.19 79 PRO A O 1
ATOM 631 N N . ASN A 1 80 ? 12.780 -19.740 -13.810 1.00 82.31 80 ASN A N 1
ATOM 632 C CA . ASN A 1 80 ? 11.906 -18.807 -14.533 1.00 82.31 80 ASN A CA 1
ATOM 633 C C . ASN A 1 80 ? 12.490 -18.302 -15.868 1.00 82.31 80 ASN A C 1
ATOM 635 O O . ASN A 1 80 ? 11.967 -17.342 -16.438 1.00 82.31 80 ASN A O 1
ATOM 639 N N . ILE A 1 81 ? 13.573 -18.906 -16.371 1.00 85.56 81 ILE A N 1
ATOM 640 C CA . ILE A 1 81 ? 14.209 -18.538 -17.644 1.00 85.56 81 ILE A CA 1
ATOM 641 C C . ILE A 1 81 ? 14.213 -19.762 -18.560 1.00 85.56 81 ILE A C 1
ATOM 643 O O . ILE A 1 81 ? 14.817 -20.788 -18.258 1.00 85.56 81 ILE A O 1
ATOM 647 N N . LYS A 1 82 ? 13.533 -19.660 -19.707 1.00 83.94 82 LYS A N 1
ATOM 648 C CA . LYS A 1 82 ? 13.527 -20.737 -20.710 1.00 83.94 82 LYS A CA 1
ATOM 649 C C . LYS A 1 82 ? 14.918 -20.895 -21.333 1.00 83.94 82 LYS A C 1
ATOM 651 O O . LYS A 1 82 ? 15.666 -19.928 -21.420 1.00 83.94 82 LYS A O 1
ATOM 656 N N . ASN A 1 83 ? 15.202 -22.052 -21.938 1.00 84.12 83 ASN A N 1
ATOM 657 C CA . ASN A 1 83 ? 16.432 -22.274 -22.726 1.00 84.12 83 ASN A CA 1
ATOM 658 C C . ASN A 1 83 ? 16.634 -21.243 -23.855 1.00 84.12 83 ASN A C 1
ATOM 660 O O . ASN A 1 83 ? 17.751 -21.009 -24.305 1.00 84.12 83 ASN A O 1
ATOM 664 N N . THR A 1 84 ? 15.550 -20.608 -24.312 1.00 84.31 84 THR A N 1
ATOM 665 C CA . THR A 1 84 ? 15.582 -19.526 -25.302 1.00 84.31 84 THR A CA 1
ATOM 666 C C . THR A 1 84 ? 15.990 -18.167 -24.724 1.00 84.31 84 THR A C 1
ATOM 668 O O . THR A 1 84 ? 16.093 -17.212 -25.491 1.00 84.31 84 THR A O 1
ATOM 671 N N . GLY A 1 85 ? 16.181 -18.061 -23.405 1.00 82.94 85 GLY A N 1
ATOM 672 C CA . GLY A 1 85 ? 16.439 -16.835 -22.645 1.00 82.94 85 GLY A CA 1
ATOM 673 C C . GLY A 1 85 ? 15.178 -16.065 -22.235 1.00 82.94 85 GLY A C 1
ATOM 674 O O . GLY A 1 85 ? 15.287 -15.066 -21.532 1.00 82.94 85 GLY A O 1
ATOM 675 N N . LEU A 1 86 ? 13.983 -16.490 -22.669 1.00 85.12 86 LEU A N 1
ATOM 676 C CA . LEU A 1 86 ? 12.731 -15.797 -22.344 1.00 85.12 86 LEU A CA 1
ATOM 677 C C . LEU A 1 86 ? 12.417 -15.867 -20.850 1.00 85.12 86 LEU A C 1
ATOM 679 O O . LEU A 1 86 ? 12.403 -16.951 -20.260 1.00 85.12 86 LEU A O 1
ATOM 683 N N . ILE A 1 87 ? 12.092 -14.707 -20.285 1.00 85.75 87 ILE A N 1
ATOM 684 C CA . ILE A 1 87 ? 11.713 -14.559 -18.883 1.00 85.75 87 ILE A CA 1
ATOM 685 C C . ILE A 1 87 ? 10.236 -14.917 -18.703 1.00 85.75 87 ILE A C 1
ATOM 687 O O . ILE A 1 87 ? 9.368 -14.433 -19.428 1.00 85.75 87 ILE A O 1
ATOM 691 N N . CYS A 1 88 ? 9.943 -15.758 -17.714 1.00 78.38 88 CYS A N 1
ATOM 692 C CA . CYS A 1 88 ? 8.589 -16.131 -17.314 1.00 78.38 88 CYS A CA 1
ATOM 693 C C . CYS A 1 88 ? 8.275 -15.561 -15.928 1.00 78.38 88 CYS A C 1
ATOM 695 O O . CYS A 1 88 ? 8.313 -16.290 -14.944 1.00 78.38 88 CYS A O 1
ATOM 697 N N . LEU A 1 89 ? 7.965 -14.265 -15.864 1.00 78.00 89 LEU A N 1
ATOM 698 C CA . LEU A 1 89 ? 7.528 -13.586 -14.641 1.00 78.00 89 LEU A CA 1
ATOM 699 C C . LEU A 1 89 ? 6.093 -13.087 -14.790 1.00 78.00 89 LEU A C 1
ATOM 701 O O . LEU A 1 89 ? 5.722 -12.600 -15.857 1.00 78.00 89 LEU A O 1
ATOM 705 N N . ASP A 1 90 ? 5.318 -13.151 -13.709 1.00 72.94 90 ASP A N 1
ATOM 706 C CA . ASP A 1 90 ? 3.905 -12.749 -13.700 1.00 72.94 90 ASP A CA 1
ATOM 707 C C . ASP A 1 90 ? 3.715 -11.266 -14.038 1.00 72.94 90 ASP A C 1
ATOM 709 O O . ASP A 1 90 ? 2.712 -10.895 -14.642 1.00 72.94 90 ASP A O 1
ATOM 713 N N . ILE A 1 91 ? 4.702 -10.419 -13.713 1.00 72.25 91 ILE A N 1
ATOM 714 C CA . ILE A 1 91 ? 4.692 -8.990 -14.066 1.00 72.25 91 ILE A CA 1
ATOM 715 C C . ILE A 1 91 ? 4.693 -8.755 -15.581 1.00 72.25 91 ILE A C 1
ATOM 717 O O . ILE A 1 91 ? 4.161 -7.754 -16.035 1.00 72.25 91 ILE A O 1
ATOM 721 N N . LEU A 1 92 ? 5.241 -9.688 -16.368 1.00 78.94 92 LEU A N 1
ATOM 722 C CA . LEU A 1 92 ? 5.224 -9.655 -17.836 1.00 78.94 92 LEU A CA 1
ATOM 723 C C . LEU A 1 92 ? 4.044 -10.454 -18.421 1.00 78.94 92 LEU A C 1
ATOM 725 O O . LEU A 1 92 ? 4.016 -10.721 -19.622 1.00 78.94 92 LEU A O 1
ATOM 729 N N . LYS A 1 93 ? 3.107 -10.883 -17.569 1.00 80.06 93 LYS A N 1
ATOM 730 C CA . LYS A 1 93 ? 1.914 -11.661 -17.912 1.00 80.06 93 LYS A CA 1
ATOM 731 C C . LYS A 1 93 ? 0.696 -11.057 -17.203 1.00 80.06 93 LYS A C 1
ATOM 733 O O . LYS A 1 93 ? 0.323 -9.924 -17.484 1.00 80.06 93 LYS A O 1
ATOM 738 N N . ASP A 1 94 ? 0.117 -11.786 -16.254 1.00 76.44 94 ASP A N 1
ATOM 739 C CA . ASP A 1 94 ? -1.188 -11.503 -15.656 1.00 76.44 94 ASP A CA 1
ATOM 740 C C . ASP A 1 94 ? -1.179 -10.287 -14.718 1.00 76.44 94 ASP A C 1
ATOM 742 O O . ASP A 1 94 ? -2.225 -9.696 -14.460 1.00 76.44 94 ASP A O 1
ATOM 746 N N . LYS A 1 95 ? -0.003 -9.886 -14.215 1.00 75.25 95 LYS A N 1
ATOM 747 C CA . LYS A 1 95 ? 0.165 -8.691 -13.372 1.00 75.25 95 LYS A CA 1
ATOM 748 C C . LYS A 1 95 ? 0.575 -7.442 -14.168 1.00 75.25 95 LYS A C 1
ATOM 750 O O . LYS A 1 95 ? 0.856 -6.411 -13.556 1.00 75.25 95 LYS A O 1
ATOM 755 N N . TRP A 1 96 ? 0.634 -7.507 -15.502 1.00 81.56 96 TRP A N 1
ATOM 756 C CA . TRP A 1 96 ? 0.956 -6.339 -16.324 1.00 81.56 96 TRP A CA 1
ATOM 757 C C . TRP A 1 96 ? -0.146 -5.274 -16.243 1.00 81.56 96 TRP A C 1
ATOM 759 O O . TRP A 1 96 ? -1.336 -5.571 -16.176 1.00 81.56 96 TRP A O 1
ATOM 769 N N . SER A 1 97 ? 0.258 -4.006 -16.279 1.00 79.38 97 SER A N 1
ATOM 770 C CA . SER A 1 97 ? -0.643 -2.857 -16.286 1.00 79.38 97 SER A CA 1
ATOM 771 C C . SER A 1 97 ? -0.088 -1.779 -17.216 1.00 79.38 97 SER A C 1
ATOM 773 O O . SER A 1 97 ? 1.082 -1.428 -17.081 1.00 79.38 97 SER A O 1
ATOM 775 N N . PRO A 1 98 ? -0.905 -1.157 -18.084 1.00 79.38 98 PRO A N 1
ATOM 776 C CA . PRO A 1 98 ? -0.466 -0.049 -18.943 1.00 79.38 98 PRO A CA 1
ATOM 777 C C . PRO A 1 98 ? 0.046 1.189 -18.176 1.00 79.38 98 PRO A C 1
ATOM 779 O O . PRO A 1 98 ? 0.723 2.067 -18.735 1.00 79.38 98 PRO A O 1
ATOM 782 N N . ALA A 1 99 ? -0.302 1.280 -16.886 1.00 71.19 99 ALA A N 1
ATOM 783 C CA . ALA A 1 99 ? 0.183 2.309 -15.973 1.00 71.19 99 ALA A CA 1
ATOM 784 C C . ALA A 1 99 ? 1.621 2.049 -15.494 1.00 71.19 99 ALA A C 1
ATOM 786 O O . ALA A 1 99 ? 2.323 3.005 -15.157 1.00 71.19 99 ALA A O 1
ATOM 787 N N . LEU A 1 100 ? 2.079 0.791 -15.504 1.00 69.69 100 LEU A N 1
ATOM 788 C CA . LEU A 1 100 ? 3.473 0.449 -15.248 1.00 69.69 100 LEU A CA 1
ATOM 789 C C . LEU A 1 100 ? 4.309 0.957 -16.424 1.00 69.69 100 LEU A C 1
ATOM 791 O O . LEU A 1 100 ? 4.129 0.550 -17.569 1.00 69.69 100 LEU A O 1
ATOM 795 N N . ASN A 1 101 ? 5.237 1.862 -16.140 1.00 69.50 101 ASN A N 1
ATOM 796 C CA . ASN A 1 101 ? 6.406 2.028 -16.985 1.00 69.50 101 ASN A CA 1
ATOM 797 C C . ASN A 1 101 ? 7.666 1.749 -16.174 1.00 69.50 101 ASN A C 1
ATOM 799 O O . ASN A 1 101 ? 7.646 1.807 -14.941 1.00 69.50 101 ASN A O 1
ATOM 803 N N . ILE A 1 102 ? 8.748 1.429 -16.884 1.00 65.56 102 ILE A N 1
ATOM 804 C CA . ILE A 1 102 ? 10.022 1.018 -16.281 1.00 65.56 102 ILE A CA 1
ATOM 805 C C . ILE A 1 102 ? 10.512 2.081 -15.288 1.00 65.56 102 ILE A C 1
ATOM 807 O O . ILE A 1 102 ? 10.958 1.750 -14.192 1.00 65.56 102 ILE A O 1
ATOM 811 N N . TYR A 1 103 ? 10.349 3.359 -15.637 1.00 70.12 103 TYR A N 1
ATOM 812 C CA . TYR A 1 103 ? 10.762 4.481 -14.803 1.00 70.12 103 TYR A CA 1
ATOM 813 C C . TYR A 1 103 ? 9.939 4.609 -13.508 1.00 70.12 103 TYR A C 1
ATOM 815 O O . TYR A 1 103 ? 10.508 4.693 -12.425 1.00 70.12 103 TYR A O 1
ATOM 823 N N . LYS A 1 104 ? 8.606 4.567 -13.586 1.00 71.94 104 LYS A N 1
ATOM 824 C CA . LYS A 1 104 ? 7.689 4.678 -12.442 1.00 71.94 104 LYS A CA 1
ATOM 825 C C . LYS A 1 104 ? 7.878 3.525 -11.467 1.00 71.94 104 LYS A C 1
ATOM 827 O O . LYS A 1 104 ? 8.070 3.769 -10.283 1.00 71.94 104 LYS A O 1
ATOM 832 N N . GLY A 1 105 ? 7.935 2.290 -11.972 1.00 71.50 105 GLY A N 1
ATOM 833 C CA . GLY A 1 105 ? 8.191 1.116 -11.135 1.00 71.50 105 GLY A CA 1
ATOM 834 C C . GLY A 1 105 ? 9.549 1.181 -10.425 1.00 71.50 105 GLY A C 1
ATOM 835 O O . GLY A 1 105 ? 9.644 0.833 -9.244 1.00 71.50 105 GLY A O 1
ATOM 836 N N . TYR A 1 106 ? 10.585 1.689 -11.107 1.00 74.75 106 TYR A N 1
ATOM 837 C CA . TYR A 1 106 ? 11.897 1.931 -10.504 1.00 74.75 106 TYR A CA 1
ATOM 838 C C . TYR A 1 106 ? 11.840 3.009 -9.415 1.00 74.75 106 TYR A C 1
ATOM 840 O O . TYR A 1 106 ? 12.324 2.786 -8.305 1.00 74.75 106 TYR A O 1
ATOM 848 N N . MET A 1 107 ? 11.219 4.155 -9.699 1.00 80.00 107 MET A N 1
ATOM 849 C CA . MET A 1 107 ? 11.120 5.273 -8.758 1.00 80.00 107 MET A CA 1
ATOM 850 C C . MET A 1 107 ? 10.294 4.917 -7.522 1.00 80.00 107 MET A C 1
ATOM 852 O O . MET A 1 107 ? 10.718 5.222 -6.405 1.00 80.00 107 MET A O 1
ATOM 856 N N . ALA A 1 108 ? 9.177 4.209 -7.701 1.00 83.81 108 ALA A N 1
ATOM 857 C CA . ALA A 1 108 ? 8.372 3.680 -6.608 1.00 83.81 108 ALA A CA 1
ATOM 858 C C . ALA A 1 108 ? 9.192 2.719 -5.738 1.00 83.81 108 ALA A C 1
ATOM 860 O O . ALA A 1 108 ? 9.293 2.921 -4.530 1.00 83.81 108 ALA A O 1
ATOM 861 N N . SER A 1 109 ? 9.873 1.741 -6.344 1.00 83.38 109 SER A N 1
ATOM 862 C CA . SER A 1 109 ? 10.737 0.802 -5.613 1.00 83.38 109 SER A CA 1
ATOM 863 C C . SER A 1 109 ? 11.867 1.512 -4.857 1.00 83.38 109 SER A C 1
ATOM 865 O O . SER A 1 109 ? 12.085 1.236 -3.678 1.00 83.38 109 SER A O 1
ATOM 867 N N . LYS A 1 110 ? 12.551 2.477 -5.488 1.00 84.25 110 LYS A N 1
ATOM 868 C CA . LYS A 1 110 ? 13.617 3.290 -4.871 1.00 84.25 110 LYS A CA 1
ATOM 869 C C . LYS A 1 110 ? 13.088 4.072 -3.667 1.00 84.25 110 LYS A C 1
ATOM 871 O O . LYS A 1 110 ? 13.739 4.119 -2.622 1.00 84.25 110 LYS A O 1
ATOM 876 N N . ARG A 1 111 ? 11.894 4.659 -3.791 1.00 90.56 111 ARG A N 1
ATOM 877 C CA . ARG A 1 111 ? 11.204 5.363 -2.704 1.00 90.56 111 ARG A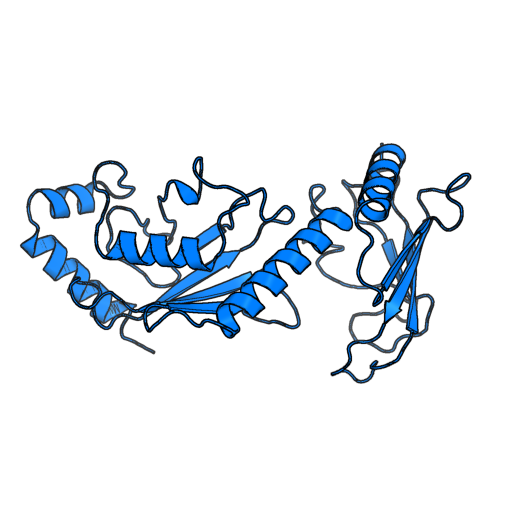 CA 1
ATOM 878 C C . ARG A 1 111 ? 10.842 4.416 -1.556 1.00 90.56 111 ARG A C 1
ATOM 880 O O . ARG A 1 111 ? 11.130 4.746 -0.410 1.00 90.56 111 ARG A O 1
ATOM 887 N N . ILE A 1 112 ? 10.264 3.254 -1.850 1.00 92.12 112 ILE A N 1
ATOM 888 C CA . ILE A 1 112 ? 9.837 2.261 -0.850 1.00 92.12 112 ILE A CA 1
ATOM 889 C C . ILE A 1 112 ? 11.041 1.683 -0.099 1.00 92.12 112 ILE A C 1
ATOM 891 O O . ILE A 1 112 ? 11.026 1.612 1.126 1.00 92.12 112 ILE A O 1
ATOM 895 N N . GLN A 1 113 ? 12.124 1.345 -0.804 1.00 89.19 113 GLN A N 1
ATOM 896 C CA . GLN A 1 113 ? 13.367 0.882 -0.180 1.00 89.19 113 GLN A CA 1
ATOM 897 C C . GLN A 1 113 ? 13.986 1.941 0.733 1.00 89.19 113 GLN A C 1
ATOM 899 O O . GLN A 1 113 ? 14.522 1.604 1.788 1.00 89.19 113 GLN A O 1
ATOM 904 N N . LYS A 1 114 ? 13.922 3.222 0.345 1.00 90.00 114 LYS A N 1
ATOM 905 C CA . LYS A 1 114 ? 14.360 4.316 1.213 1.00 90.00 114 LYS A CA 1
ATOM 906 C C . LYS A 1 114 ? 13.509 4.382 2.482 1.00 90.00 114 LYS A C 1
ATOM 908 O O . LYS A 1 114 ? 14.076 4.422 3.564 1.00 90.00 114 LYS A O 1
ATOM 913 N N . GLU A 1 115 ? 12.183 4.337 2.360 1.00 93.56 115 GLU A N 1
ATOM 914 C CA . GLU A 1 115 ? 11.292 4.345 3.528 1.00 93.56 115 GLU A CA 1
ATOM 915 C C . GLU A 1 115 ? 11.520 3.148 4.455 1.00 93.56 115 GLU A C 1
ATOM 917 O O . GLU A 1 115 ? 11.540 3.327 5.669 1.00 93.56 115 GLU A O 1
ATOM 922 N N . LEU A 1 116 ? 11.760 1.953 3.905 1.00 91.50 116 LEU A N 1
ATOM 923 C CA . LEU A 1 116 ? 12.107 0.770 4.695 1.00 91.50 116 LEU A CA 1
ATOM 924 C C . LEU A 1 116 ? 13.397 0.988 5.495 1.00 91.50 116 LEU A C 1
ATOM 926 O O . LEU A 1 116 ? 13.430 0.715 6.691 1.00 91.50 116 LEU A O 1
ATOM 930 N N . LYS A 1 117 ? 14.444 1.519 4.851 1.00 89.69 117 LYS A N 1
ATOM 931 C CA . LYS A 1 117 ? 15.718 1.837 5.515 1.00 89.69 117 LYS A CA 1
ATOM 932 C C . LYS A 1 117 ? 15.551 2.908 6.589 1.00 89.69 117 LYS A C 1
ATOM 934 O O . LYS A 1 117 ? 16.124 2.776 7.666 1.00 89.69 117 LYS A O 1
ATOM 939 N N . ASP A 1 118 ? 14.767 3.946 6.308 1.00 89.75 118 ASP A N 1
ATOM 940 C CA . ASP A 1 118 ? 14.490 5.019 7.262 1.00 89.75 118 ASP A CA 1
ATOM 941 C C . ASP A 1 118 ? 13.750 4.462 8.496 1.00 89.75 118 ASP A C 1
ATOM 943 O O . ASP A 1 118 ? 14.154 4.745 9.621 1.00 89.75 118 ASP A O 1
ATOM 947 N N . MET A 1 119 ? 12.754 3.586 8.301 1.00 88.31 119 MET A N 1
ATOM 948 C CA . MET A 1 119 ? 12.042 2.898 9.391 1.00 88.31 119 MET A CA 1
ATOM 949 C C . MET A 1 119 ? 12.918 1.907 10.168 1.00 88.31 119 MET A C 1
ATOM 951 O O . MET A 1 119 ? 12.708 1.715 11.358 1.00 88.31 119 MET A O 1
ATOM 955 N N . GLN A 1 120 ? 13.892 1.258 9.526 1.00 86.62 120 GLN A N 1
ATOM 956 C CA . GLN A 1 120 ? 14.848 0.381 10.215 1.00 86.62 120 GLN A CA 1
ATOM 957 C C . GLN A 1 120 ? 15.861 1.171 11.049 1.00 86.62 120 GLN A C 1
ATOM 959 O O . GLN A 1 120 ? 16.318 0.690 12.083 1.00 86.62 120 GLN A O 1
ATOM 964 N N . LYS A 1 121 ? 16.227 2.372 10.590 1.00 86.62 121 LYS A N 1
ATOM 965 C CA . LYS A 1 121 ? 17.168 3.257 11.280 1.00 86.62 121 LYS A CA 1
ATOM 966 C C . LYS A 1 121 ? 16.541 3.927 12.502 1.00 86.62 121 LYS A C 1
ATOM 968 O O . LYS A 1 121 ? 17.232 4.098 13.501 1.00 86.62 121 LYS A O 1
ATOM 973 N N . ASP A 1 122 ? 15.273 4.310 12.399 1.00 81.75 122 ASP A N 1
ATOM 974 C CA . ASP A 1 122 ? 14.498 4.922 13.479 1.00 81.75 122 ASP A CA 1
ATOM 975 C C . ASP A 1 122 ? 13.188 4.139 13.681 1.00 81.75 122 ASP A C 1
ATOM 977 O O . ASP A 1 122 ? 12.135 4.522 13.156 1.00 81.75 122 ASP A O 1
ATOM 981 N N . PRO A 1 123 ? 13.256 2.966 14.342 1.00 77.50 123 PRO A N 1
ATOM 982 C CA . PRO A 1 123 ? 12.100 2.100 14.504 1.00 77.50 123 PRO A CA 1
ATOM 983 C C . PRO A 1 123 ? 11.014 2.785 15.348 1.00 77.50 123 PRO A C 1
ATOM 985 O O . PRO A 1 123 ? 11.324 3.367 16.389 1.00 77.50 123 PRO A O 1
ATOM 988 N N . PRO A 1 124 ? 9.728 2.685 14.950 1.00 69.12 124 PRO A N 1
ATOM 989 C CA . PRO A 1 124 ? 8.628 3.259 15.715 1.00 69.12 124 PRO A CA 1
ATOM 990 C C . PRO A 1 124 ? 8.647 2.713 17.143 1.00 69.12 124 PRO A C 1
ATOM 992 O O . PRO A 1 124 ? 8.658 1.497 17.345 1.00 69.12 124 PRO A O 1
ATOM 995 N N . SER A 1 125 ? 8.629 3.593 18.144 1.00 64.75 125 SER A N 1
ATOM 996 C CA . SER A 1 125 ? 8.571 3.185 19.548 1.00 64.75 125 SER A CA 1
ATOM 997 C C . SER A 1 125 ? 7.287 2.389 19.798 1.00 64.75 125 SER A C 1
ATOM 999 O O . SER A 1 125 ? 6.200 2.966 19.765 1.00 64.75 125 SER A O 1
ATOM 1001 N N . THR A 1 126 ? 7.433 1.067 19.960 1.00 68.50 126 THR A N 1
ATOM 1002 C CA . THR A 1 126 ? 6.462 0.034 20.401 1.00 68.50 126 THR A CA 1
ATOM 1003 C C . THR A 1 126 ? 5.085 -0.035 19.724 1.00 68.50 126 THR A C 1
ATOM 1005 O O . THR A 1 126 ? 4.359 -1.001 19.937 1.00 68.50 126 THR A O 1
ATOM 1008 N N . SER A 1 127 ? 4.717 0.928 18.884 1.00 82.81 127 SER A N 1
ATOM 1009 C CA . SER A 1 127 ? 3.341 1.125 18.423 1.00 82.81 127 SER A CA 1
ATOM 1010 C C . SER A 1 127 ? 3.015 0.294 17.189 1.00 82.81 127 SER A C 1
ATOM 1012 O O . SER A 1 127 ? 1.878 -0.143 17.024 1.00 82.81 127 SER A O 1
ATOM 1014 N N . PHE A 1 128 ? 3.993 0.063 16.310 1.00 92.06 128 PHE A N 1
ATOM 1015 C CA . PHE A 1 128 ? 3.802 -0.762 15.124 1.00 92.06 128 PHE A CA 1
ATOM 1016 C C . PHE A 1 128 ? 5.114 -1.258 14.517 1.00 92.06 128 PHE A C 1
ATOM 1018 O O . PHE A 1 128 ? 6.179 -0.679 14.717 1.00 92.06 128 PHE A O 1
ATOM 1025 N N . THR A 1 129 ? 5.011 -2.307 13.709 1.00 93.06 129 THR A N 1
ATOM 1026 C CA . THR A 1 129 ? 6.060 -2.795 12.808 1.00 93.06 129 THR A CA 1
ATOM 1027 C C . THR A 1 129 ? 5.513 -2.863 11.387 1.00 93.06 129 THR A C 1
ATOM 1029 O O . THR A 1 129 ? 4.306 -3.022 11.199 1.00 93.06 129 THR A O 1
ATOM 1032 N N . ALA A 1 130 ? 6.374 -2.728 10.377 1.00 93.94 130 ALA A N 1
ATOM 1033 C CA . ALA A 1 130 ? 5.990 -2.931 8.983 1.00 93.94 130 ALA A CA 1
ATOM 1034 C C . ALA A 1 130 ? 7.182 -3.349 8.124 1.00 93.94 130 ALA A C 1
ATOM 1036 O O . ALA A 1 130 ? 8.315 -2.943 8.387 1.00 93.94 130 ALA A O 1
ATOM 1037 N N . GLY A 1 131 ? 6.912 -4.124 7.080 1.00 93.19 131 GLY A N 1
ATOM 1038 C CA . GLY A 1 131 ? 7.914 -4.528 6.103 1.00 93.19 131 GLY A CA 1
ATOM 1039 C C . GLY A 1 131 ? 7.318 -5.358 4.967 1.00 93.19 131 GLY A C 1
ATOM 1040 O O . GLY A 1 131 ? 6.137 -5.713 5.017 1.00 93.19 131 GLY A O 1
ATOM 1041 N N . PRO A 1 132 ? 8.116 -5.658 3.931 1.00 92.94 132 PRO A N 1
ATOM 1042 C CA . PRO A 1 132 ? 7.680 -6.509 2.832 1.00 92.94 132 PRO A CA 1
ATOM 1043 C C . PRO A 1 132 ? 7.364 -7.923 3.325 1.00 92.94 132 PRO A C 1
ATOM 1045 O O . PRO A 1 132 ? 8.092 -8.469 4.152 1.00 92.94 132 PRO A O 1
ATOM 1048 N N . VAL A 1 133 ? 6.296 -8.522 2.791 1.00 89.00 133 VAL A N 1
ATOM 1049 C CA . VAL A 1 133 ? 5.918 -9.914 3.115 1.00 89.00 133 VAL A CA 1
ATOM 1050 C C . VAL A 1 133 ? 6.956 -10.898 2.582 1.00 89.00 133 VAL A C 1
ATOM 1052 O O . VAL A 1 133 ? 7.281 -11.884 3.236 1.00 89.00 133 VAL A O 1
ATOM 1055 N N . ASP A 1 134 ? 7.494 -10.610 1.399 1.00 80.31 134 ASP A N 1
ATOM 1056 C CA . ASP A 1 134 ? 8.593 -11.347 0.786 1.00 80.31 134 ASP A CA 1
ATOM 1057 C C . ASP A 1 134 ? 9.510 -10.330 0.098 1.00 80.31 134 ASP A C 1
ATOM 1059 O O . ASP A 1 134 ? 9.214 -9.845 -0.997 1.00 80.31 134 ASP A O 1
ATOM 1063 N N . ALA A 1 135 ? 10.591 -9.953 0.785 1.00 69.50 135 ALA A N 1
ATOM 1064 C CA . ALA A 1 135 ? 11.507 -8.905 0.337 1.00 69.50 135 ALA A CA 1
ATOM 1065 C C . ALA A 1 135 ? 12.163 -9.218 -1.019 1.00 69.50 135 ALA A C 1
ATOM 1067 O O . ALA A 1 135 ? 12.472 -8.290 -1.770 1.00 69.50 135 ALA A O 1
ATOM 1068 N N . ASP A 1 136 ? 12.320 -10.503 -1.347 1.00 64.38 136 ASP A N 1
ATOM 1069 C CA . ASP A 1 136 ? 12.983 -10.964 -2.566 1.00 64.38 136 ASP A CA 1
ATOM 1070 C C . ASP A 1 136 ? 12.024 -11.060 -3.758 1.00 64.38 136 ASP A C 1
ATOM 1072 O O . ASP A 1 136 ? 12.457 -11.006 -4.913 1.00 64.38 136 ASP A O 1
ATOM 1076 N N . LYS A 1 137 ? 10.715 -11.200 -3.504 1.00 67.88 137 LYS A N 1
ATOM 1077 C CA . LYS A 1 137 ? 9.702 -11.362 -4.559 1.00 67.88 137 LYS A CA 1
ATOM 1078 C C . LYS A 1 137 ? 8.852 -10.127 -4.802 1.00 67.88 137 LYS A C 1
ATOM 1080 O O . LYS A 1 137 ? 8.513 -9.864 -5.957 1.00 67.88 137 LYS A O 1
ATOM 1085 N N . ASP A 1 138 ? 8.457 -9.409 -3.753 1.00 77.75 138 ASP A N 1
ATOM 1086 C CA . ASP A 1 138 ? 7.488 -8.321 -3.872 1.00 77.75 138 ASP A CA 1
ATOM 1087 C C . ASP A 1 138 ? 7.699 -7.221 -2.822 1.00 77.75 138 ASP A C 1
ATOM 1089 O O . ASP A 1 138 ? 7.095 -7.200 -1.749 1.00 77.75 138 ASP A O 1
ATOM 1093 N N . ILE A 1 139 ? 8.527 -6.237 -3.179 1.00 84.31 139 ILE A N 1
ATOM 1094 C CA . ILE A 1 139 ? 8.740 -5.036 -2.362 1.00 84.31 139 ILE A CA 1
ATOM 1095 C C . ILE A 1 139 ? 7.498 -4.126 -2.304 1.00 84.31 139 ILE A C 1
ATOM 1097 O O . ILE A 1 139 ? 7.443 -3.236 -1.457 1.00 84.31 139 ILE A O 1
ATOM 1101 N N . LEU A 1 140 ? 6.506 -4.325 -3.186 1.00 89.19 140 LEU A N 1
ATOM 1102 C CA . LEU A 1 140 ? 5.272 -3.530 -3.272 1.00 89.19 140 LEU A CA 1
ATOM 1103 C C . LEU A 1 140 ? 4.131 -4.112 -2.426 1.00 89.19 140 LEU A C 1
ATOM 1105 O O . LEU A 1 140 ? 3.040 -3.532 -2.388 1.00 89.19 140 LEU A O 1
ATOM 1109 N N . HIS A 1 141 ? 4.363 -5.231 -1.741 1.00 91.94 141 HIS A N 1
ATOM 1110 C CA . HIS A 1 141 ? 3.405 -5.826 -0.824 1.00 91.94 141 HIS A CA 1
ATOM 1111 C C . HIS A 1 141 ? 3.992 -5.920 0.579 1.00 91.94 141 HIS A C 1
ATOM 1113 O O . HIS A 1 141 ? 4.906 -6.701 0.846 1.00 91.94 141 HIS A O 1
ATOM 1119 N N . TRP A 1 142 ? 3.467 -5.098 1.481 1.00 95.56 142 TRP A N 1
ATOM 1120 C CA . TRP A 1 142 ? 3.894 -5.060 2.872 1.00 95.56 142 TRP A CA 1
ATOM 1121 C C . TRP A 1 142 ? 2.798 -5.565 3.796 1.00 95.56 142 TRP A C 1
ATOM 1123 O O . TRP A 1 142 ? 1.601 -5.402 3.542 1.00 95.56 142 TRP A O 1
ATOM 1133 N N . GLU A 1 143 ? 3.239 -6.105 4.921 1.00 96.69 143 GLU A N 1
ATOM 1134 C CA . GLU A 1 143 ? 2.411 -6.293 6.096 1.00 96.69 143 GLU A CA 1
ATOM 1135 C C . GLU A 1 143 ? 2.889 -5.374 7.213 1.00 96.69 143 GLU A C 1
ATOM 1137 O O . GLU A 1 143 ? 4.079 -5.085 7.360 1.00 96.69 143 GLU A O 1
ATOM 1142 N N . ALA A 1 144 ? 1.931 -4.898 7.997 1.00 96.06 144 ALA A N 1
ATOM 1143 C CA . ALA A 1 144 ? 2.191 -4.145 9.209 1.00 96.06 144 ALA A CA 1
ATOM 1144 C C . ALA A 1 144 ? 1.435 -4.764 10.380 1.00 96.06 144 ALA A C 1
ATOM 1146 O O . ALA A 1 144 ? 0.353 -5.321 10.204 1.00 96.06 144 ALA A O 1
ATOM 1147 N N . THR A 1 145 ? 1.988 -4.646 11.581 1.00 95.94 145 THR A N 1
ATOM 1148 C CA . THR A 1 145 ? 1.295 -4.971 12.828 1.00 95.94 145 THR A CA 1
ATOM 1149 C C . THR A 1 145 ? 1.234 -3.719 13.677 1.00 95.94 145 THR A C 1
ATOM 1151 O O . THR A 1 145 ? 2.276 -3.168 14.010 1.00 95.94 145 THR A O 1
ATOM 1154 N N . ILE A 1 146 ? 0.029 -3.280 14.030 1.00 95.75 146 ILE A N 1
ATOM 1155 C CA . ILE A 1 146 ? -0.204 -2.192 14.981 1.00 95.75 146 ILE A CA 1
ATOM 1156 C C . ILE A 1 146 ? -0.542 -2.802 16.340 1.00 95.75 146 ILE A C 1
ATOM 1158 O O . ILE A 1 146 ? -1.428 -3.655 16.442 1.00 95.75 146 ILE A O 1
ATOM 1162 N N . MET A 1 147 ? 0.155 -2.353 17.377 1.00 95.50 147 MET A N 1
ATOM 1163 C CA . MET A 1 147 ? -0.183 -2.646 18.763 1.00 95.50 147 MET A CA 1
ATOM 1164 C C . MET A 1 147 ? -1.344 -1.748 19.183 1.00 95.50 147 MET A C 1
ATOM 1166 O O . MET A 1 147 ? -1.333 -0.541 18.939 1.00 95.50 147 MET A O 1
ATOM 1170 N N . GLY A 1 148 ? -2.368 -2.340 19.788 1.00 95.62 148 GLY A N 1
ATOM 1171 C CA . GLY A 1 148 ? -3.509 -1.592 20.290 1.00 95.62 148 GLY A CA 1
ATOM 1172 C C . GLY A 1 148 ? -3.093 -0.587 21.372 1.00 95.62 148 GLY A C 1
ATOM 1173 O O . GLY A 1 148 ? -2.421 -1.003 22.319 1.00 95.62 148 GLY A O 1
ATOM 1174 N N . PRO A 1 149 ? -3.486 0.698 21.268 1.00 94.56 149 PRO A N 1
ATOM 1175 C CA . PRO A 1 149 ? -3.116 1.723 22.247 1.00 94.56 149 PRO A CA 1
ATOM 1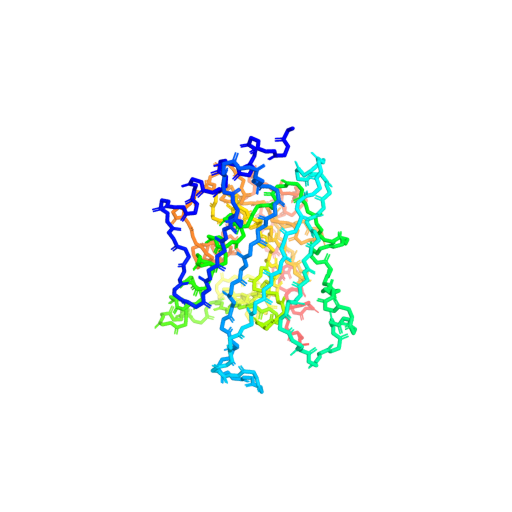176 C C . PRO A 1 149 ? -3.576 1.371 23.671 1.00 94.56 149 PRO A C 1
ATOM 1178 O O . PRO A 1 149 ? -4.700 0.896 23.843 1.00 94.56 149 PRO A O 1
ATOM 1181 N N . GLU A 1 150 ? -2.736 1.619 24.682 1.00 91.50 150 GLU A N 1
ATOM 1182 C CA . GLU A 1 150 ? -2.971 1.195 26.079 1.00 91.50 150 GLU A CA 1
ATOM 1183 C C . GLU A 1 150 ? -4.237 1.811 26.700 1.00 91.50 150 GLU A C 1
ATOM 1185 O O . GLU A 1 150 ? -5.003 1.114 27.359 1.00 91.50 150 GLU A O 1
ATOM 1190 N N . GLU A 1 151 ? -4.533 3.074 26.392 1.00 89.81 151 GLU A N 1
ATOM 1191 C CA . GLU A 1 151 ? -5.709 3.802 26.900 1.00 89.81 151 GLU A CA 1
ATOM 1192 C C . GLU A 1 151 ? -6.936 3.673 25.979 1.00 89.81 151 GLU A C 1
ATOM 1194 O O . GLU A 1 151 ? -7.753 4.583 25.839 1.00 89.81 151 GLU A O 1
ATOM 1199 N N . SER A 1 152 ? -7.066 2.534 25.297 1.00 95.06 152 SER A N 1
ATOM 1200 C CA . SER A 1 152 ? -8.148 2.269 24.347 1.00 95.06 152 SER A CA 1
ATOM 1201 C C . SER A 1 152 ? -8.752 0.878 24.569 1.00 95.06 152 SER A C 1
ATOM 1203 O O . SER A 1 152 ? -8.094 -0.012 25.115 1.00 95.06 152 SER A O 1
ATOM 1205 N N . PRO A 1 153 ? -9.980 0.599 24.088 1.00 97.25 153 PRO A N 1
ATOM 1206 C CA . PRO A 1 153 ? -10.530 -0.760 24.122 1.00 97.25 153 PRO A CA 1
ATOM 1207 C C . PRO A 1 153 ? -9.756 -1.761 23.237 1.00 97.25 153 PRO A C 1
ATOM 1209 O O . PRO A 1 153 ? -10.091 -2.949 23.199 1.00 97.25 153 PRO A O 1
ATOM 1212 N N . PHE A 1 154 ? -8.733 -1.296 22.519 1.00 97.31 154 PHE A N 1
ATOM 1213 C CA . PHE A 1 154 ? -7.857 -2.095 21.672 1.00 97.31 154 PHE A CA 1
ATOM 1214 C C . PHE A 1 154 ? -6.579 -2.553 22.389 1.00 97.31 154 PHE A C 1
ATOM 1216 O O . PHE A 1 154 ? -5.860 -3.379 21.829 1.00 97.31 154 PHE A O 1
ATOM 1223 N N . ALA A 1 155 ? -6.313 -2.065 23.607 1.00 96.31 155 ALA A N 1
ATOM 1224 C CA . ALA A 1 155 ? -5.123 -2.377 24.394 1.00 96.31 155 ALA A CA 1
ATOM 1225 C C . ALA A 1 155 ? -4.798 -3.881 24.432 1.00 96.31 155 ALA A C 1
ATOM 1227 O O . ALA A 1 155 ? -5.674 -4.729 24.620 1.00 96.31 155 ALA A O 1
ATOM 1228 N N . GLY A 1 156 ? -3.519 -4.209 24.233 1.00 94.44 156 GLY A N 1
ATOM 1229 C CA . GLY A 1 156 ? -3.017 -5.587 24.199 1.00 94.44 156 GLY A CA 1
ATOM 1230 C C . GLY A 1 156 ? -3.312 -6.363 22.906 1.00 94.44 156 GLY A C 1
ATOM 1231 O O . GLY A 1 156 ? -2.773 -7.454 22.723 1.00 94.44 156 GLY A O 1
ATOM 1232 N N . GLY A 1 157 ? -4.124 -5.824 21.991 1.00 96.62 157 GLY A N 1
ATOM 1233 C CA . GLY A 1 157 ? -4.364 -6.413 20.674 1.00 96.62 157 GLY A CA 1
ATOM 1234 C C . GLY A 1 157 ? -3.206 -6.200 19.693 1.00 96.62 157 GLY A C 1
ATOM 1235 O O . GLY A 1 157 ? -2.536 -5.169 19.713 1.00 96.62 157 GLY A O 1
ATOM 1236 N N . LYS A 1 158 ? -3.005 -7.164 18.791 1.00 96.62 158 LYS A N 1
ATOM 1237 C CA . LYS A 1 158 ? -2.110 -7.103 17.629 1.00 96.62 158 LYS A CA 1
ATOM 1238 C C . LYS A 1 158 ? -2.948 -7.072 16.354 1.00 96.62 158 LYS A C 1
ATOM 1240 O O . LYS A 1 158 ? -3.575 -8.060 15.966 1.00 96.62 158 LYS A O 1
ATOM 1245 N N . PHE A 1 159 ? -2.960 -5.932 15.680 1.00 97.31 159 PHE A N 1
ATOM 1246 C CA . PHE A 1 159 ? -3.776 -5.719 14.492 1.00 97.31 159 PHE A CA 1
ATOM 1247 C C . PHE A 1 159 ? -2.906 -5.779 13.240 1.00 97.31 159 PHE A C 1
ATOM 1249 O O . PHE A 1 159 ? -2.108 -4.879 12.997 1.00 97.31 159 PHE A O 1
ATOM 1256 N N . LYS A 1 160 ? -3.060 -6.842 12.444 1.00 97.56 160 LYS A N 1
ATOM 1257 C CA . LYS A 1 160 ? -2.337 -7.028 11.181 1.00 97.56 160 LYS A CA 1
ATOM 1258 C C . LYS A 1 160 ? -3.016 -6.236 10.064 1.00 97.56 160 LYS A C 1
ATOM 1260 O O . LYS A 1 160 ? -4.247 -6.230 9.962 1.00 97.56 160 LYS A O 1
ATOM 1265 N N . LEU A 1 161 ? -2.223 -5.608 9.204 1.00 97.88 161 LEU A N 1
ATOM 1266 C CA . LEU A 1 161 ? -2.654 -4.847 8.035 1.00 97.88 161 LEU A CA 1
ATOM 1267 C C . LEU A 1 161 ? -1.891 -5.311 6.799 1.00 97.88 161 LEU A C 1
ATOM 1269 O O . LEU A 1 161 ? -0.711 -5.632 6.882 1.00 97.88 161 LEU A O 1
ATOM 1273 N N . SER A 1 162 ? -2.557 -5.267 5.649 1.00 97.31 162 SER A N 1
ATOM 1274 C CA . SER A 1 162 ? -1.932 -5.422 4.337 1.00 97.31 162 SER A CA 1
ATOM 1275 C C . SER A 1 162 ? -1.839 -4.062 3.659 1.00 97.31 162 SER A C 1
ATOM 1277 O O . SER A 1 162 ? -2.823 -3.316 3.618 1.00 97.31 162 SER A O 1
ATOM 1279 N N . ILE A 1 163 ? -0.664 -3.761 3.114 1.00 97.31 163 ILE A N 1
ATOM 1280 C CA . ILE A 1 163 ? -0.318 -2.516 2.434 1.00 97.31 163 ILE A CA 1
ATOM 1281 C C . ILE A 1 163 ? 0.139 -2.880 1.020 1.00 97.31 163 ILE A C 1
ATOM 1283 O O . ILE A 1 163 ? 1.087 -3.636 0.837 1.00 97.31 163 ILE A O 1
ATOM 1287 N N . ASN A 1 164 ? -0.541 -2.345 0.010 1.00 94.69 164 ASN A N 1
ATOM 1288 C CA . ASN A 1 164 ? -0.212 -2.576 -1.395 1.00 94.69 164 ASN A CA 1
ATOM 1289 C C . ASN A 1 164 ? 0.136 -1.246 -2.052 1.00 94.69 164 ASN A C 1
ATOM 1291 O O . ASN A 1 164 ? -0.723 -0.364 -2.157 1.00 94.69 164 ASN A O 1
ATOM 1295 N N . PHE A 1 165 ? 1.378 -1.101 -2.498 1.00 93.12 165 PHE A N 1
ATOM 1296 C CA . PHE A 1 165 ? 1.839 0.130 -3.127 1.00 93.12 165 PHE A CA 1
ATOM 1297 C C . PHE A 1 165 ? 1.396 0.190 -4.593 1.00 93.12 165 PHE A C 1
ATOM 1299 O O . PHE A 1 165 ? 1.499 -0.810 -5.311 1.00 93.12 165 PHE A O 1
ATOM 1306 N N . PRO A 1 166 ? 0.911 1.346 -5.076 1.00 89.81 166 PRO A N 1
ATOM 1307 C CA . PRO A 1 166 ? 0.669 1.534 -6.494 1.00 89.81 166 PRO A CA 1
ATOM 1308 C C . PRO A 1 166 ? 1.998 1.659 -7.261 1.00 89.81 166 PRO A C 1
ATOM 1310 O O . PRO A 1 166 ? 3.001 2.112 -6.705 1.00 89.81 166 PRO A O 1
ATOM 1313 N N . PRO A 1 167 ? 2.002 1.354 -8.570 1.00 80.12 167 PRO A N 1
ATOM 1314 C CA . PRO A 1 167 ? 3.152 1.569 -9.450 1.00 80.12 167 PRO A CA 1
ATOM 1315 C C . PRO A 1 167 ? 3.710 2.995 -9.480 1.00 80.12 167 PRO A C 1
ATOM 1317 O O . PRO A 1 167 ? 4.869 3.184 -9.833 1.00 80.12 167 PRO A O 1
ATOM 1320 N N . ASP A 1 168 ? 2.872 3.987 -9.171 1.00 82.94 168 ASP A N 1
ATOM 1321 C CA . ASP A 1 168 ? 3.213 5.414 -9.196 1.00 82.94 168 ASP A CA 1
ATOM 1322 C C . ASP A 1 168 ? 3.409 5.987 -7.783 1.00 82.94 168 ASP A C 1
ATOM 1324 O O . ASP A 1 168 ? 3.340 7.197 -7.577 1.00 82.94 168 ASP A O 1
ATOM 1328 N N . TYR A 1 169 ? 3.616 5.130 -6.776 1.00 90.19 169 TYR A N 1
ATOM 1329 C CA . TYR A 1 169 ? 3.940 5.581 -5.425 1.00 90.19 169 TYR A CA 1
ATOM 1330 C C . TYR A 1 169 ? 5.195 6.474 -5.460 1.00 90.19 169 TYR A C 1
ATOM 1332 O O . TYR A 1 169 ? 6.186 6.101 -6.093 1.00 90.19 169 TYR A O 1
ATOM 1340 N N . PRO A 1 170 ? 5.204 7.647 -4.799 1.00 92.56 170 PRO A N 1
ATOM 1341 C CA . PRO A 1 170 ? 4.268 8.141 -3.784 1.00 92.56 170 PRO A CA 1
ATOM 1342 C C . PRO A 1 170 ? 3.209 9.124 -4.319 1.00 92.56 170 PRO A C 1
ATOM 1344 O O . PRO A 1 170 ? 2.625 9.866 -3.535 1.00 92.56 170 PRO A O 1
ATOM 1347 N N . PHE A 1 171 ? 2.983 9.211 -5.631 1.00 89.62 171 PHE A N 1
ATOM 1348 C CA . PHE A 1 171 ? 1.994 10.136 -6.203 1.00 89.62 171 PHE A CA 1
ATOM 1349 C C . PHE A 1 171 ? 0.554 9.662 -5.998 1.00 89.62 171 PHE A C 1
ATOM 1351 O O . PHE A 1 171 ? -0.344 10.487 -5.857 1.00 89.62 171 PHE A O 1
ATOM 1358 N N . GLU A 1 172 ? 0.356 8.349 -5.890 1.00 90.19 172 GLU A N 1
ATOM 1359 C CA . GLU A 1 172 ? -0.886 7.737 -5.421 1.00 90.19 172 GLU A CA 1
ATOM 1360 C C . GLU A 1 172 ? -0.679 7.084 -4.040 1.00 90.19 172 GLU A C 1
ATOM 1362 O O . GLU A 1 172 ? 0.408 6.549 -3.777 1.00 90.19 172 GLU A O 1
ATOM 1367 N N . PRO A 1 173 ? -1.697 7.098 -3.156 1.00 94.31 173 PRO A N 1
ATOM 1368 C CA . PRO A 1 173 ? -1.616 6.450 -1.852 1.00 94.31 173 PRO A CA 1
ATOM 1369 C C . PRO A 1 173 ? -1.545 4.920 -1.972 1.00 94.31 173 PRO A C 1
ATOM 1371 O O . PRO A 1 173 ? -2.099 4.332 -2.908 1.00 94.31 173 PRO A O 1
ATOM 1374 N N . PRO A 1 174 ? -0.928 4.234 -0.994 1.00 95.94 174 PRO A N 1
ATOM 1375 C CA . PRO A 1 174 ? -0.988 2.785 -0.907 1.00 95.94 174 PRO A CA 1
ATOM 1376 C C . PRO A 1 174 ? -2.404 2.331 -0.537 1.00 95.94 174 PRO A C 1
ATOM 1378 O O . PRO A 1 174 ? -3.122 2.985 0.221 1.00 95.94 174 PRO A O 1
ATOM 1381 N N . LYS A 1 175 ? -2.808 1.160 -1.029 1.00 95.62 175 LYS A N 1
ATOM 1382 C CA . LYS A 1 175 ? -4.056 0.516 -0.605 1.00 95.62 175 LYS A CA 1
ATOM 1383 C C . LYS A 1 175 ? -3.809 -0.220 0.703 1.00 95.62 175 LYS A C 1
ATOM 1385 O O . LYS A 1 175 ? -3.070 -1.205 0.718 1.00 95.62 175 LYS A O 1
ATOM 1390 N N . VAL A 1 176 ? -4.460 0.232 1.772 1.00 97.00 176 VAL A N 1
ATOM 1391 C CA . VAL A 1 176 ? -4.327 -0.350 3.113 1.00 97.00 176 VAL A CA 1
ATOM 1392 C C . VAL A 1 176 ? -5.647 -0.950 3.579 1.00 97.00 176 VAL A C 1
ATOM 1394 O O . VAL A 1 176 ? -6.712 -0.352 3.416 1.00 97.00 176 VAL A O 1
ATOM 1397 N N . LYS A 1 177 ? -5.577 -2.142 4.173 1.00 96.81 177 LYS A N 1
ATOM 1398 C CA . LYS A 1 177 ? -6.709 -2.780 4.850 1.00 96.81 177 LYS A CA 1
ATOM 1399 C C . LYS A 1 177 ? -6.247 -3.539 6.086 1.00 96.81 177 LYS A C 1
ATOM 1401 O O . LYS A 1 177 ? -5.170 -4.132 6.081 1.00 96.81 177 LYS A O 1
ATOM 1406 N N . PHE A 1 178 ? -7.094 -3.589 7.104 1.00 98.00 178 PHE A N 1
ATOM 1407 C CA . PHE A 1 178 ? -6.916 -4.517 8.212 1.00 98.00 178 PHE A CA 1
ATOM 1408 C C . PHE A 1 178 ? -7.155 -5.959 7.746 1.00 98.00 178 PHE A C 1
ATOM 1410 O O . PHE A 1 178 ? -8.131 -6.255 7.055 1.00 98.00 178 PHE A O 1
ATOM 1417 N N . LEU A 1 179 ? -6.248 -6.853 8.130 1.00 97.31 179 LEU A N 1
ATOM 1418 C CA . LEU A 1 179 ? -6.415 -8.304 8.044 1.00 97.31 179 LEU A CA 1
ATOM 1419 C C . LEU A 1 179 ? -7.101 -8.829 9.312 1.00 97.31 179 LEU A C 1
ATOM 1421 O O . LEU A 1 179 ? -7.985 -9.682 9.239 1.00 97.31 179 LEU A O 1
ATOM 1425 N N . THR A 1 180 ? -6.738 -8.269 10.468 1.00 97.31 180 THR A N 1
ATOM 1426 C CA . THR A 1 180 ? -7.415 -8.519 11.744 1.00 97.31 180 THR A CA 1
ATOM 1427 C C . THR A 1 180 ? -8.779 -7.831 11.763 1.00 97.31 180 THR A C 1
ATOM 1429 O O . THR A 1 180 ? -8.908 -6.673 11.377 1.00 97.31 180 THR A O 1
ATOM 1432 N N . ARG A 1 181 ? -9.826 -8.511 12.241 1.00 96.62 181 ARG A N 1
ATOM 1433 C CA . ARG A 1 181 ? -11.150 -7.885 12.387 1.00 96.62 181 ARG A CA 1
ATOM 1434 C C . ARG A 1 181 ? -11.131 -6.857 13.518 1.00 96.62 181 ARG A C 1
ATOM 1436 O O . ARG A 1 181 ? -10.708 -7.180 14.623 1.00 96.62 181 ARG A O 1
ATOM 1443 N N . VAL A 1 182 ? -11.653 -5.658 13.257 1.00 96.94 182 VAL A N 1
ATOM 1444 C CA . VAL A 1 182 ? -11.696 -4.554 14.231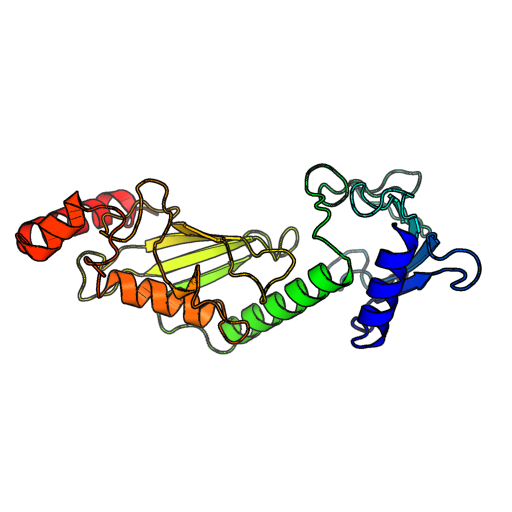 1.00 96.94 182 VAL A CA 1
ATOM 1445 C C . VAL A 1 182 ? -13.121 -4.026 14.364 1.00 96.94 182 VAL A C 1
ATOM 1447 O O . VAL A 1 182 ? -13.810 -3.808 13.366 1.00 96.94 182 VAL A O 1
ATOM 1450 N N . PHE A 1 183 ? -13.573 -3.818 15.599 1.00 97.56 183 PHE A N 1
ATOM 1451 C CA . PHE A 1 183 ? -14.843 -3.155 15.878 1.00 97.56 183 PHE A CA 1
ATOM 1452 C C . PHE A 1 183 ? -14.607 -1.647 16.004 1.00 97.56 183 PHE A C 1
ATOM 1454 O O . PHE A 1 183 ? -14.257 -1.167 17.076 1.00 97.56 183 PHE A O 1
ATOM 1461 N N . HIS A 1 184 ? -14.740 -0.913 14.897 1.00 97.81 184 HIS A N 1
ATOM 1462 C CA . HIS A 1 184 ? -14.400 0.511 14.844 1.00 97.81 184 HIS A CA 1
ATOM 1463 C C . HIS A 1 184 ? -15.287 1.291 13.847 1.00 97.81 184 HIS A C 1
ATOM 1465 O O . HIS A 1 184 ? -15.523 0.781 12.747 1.00 97.81 184 HIS A O 1
ATOM 1471 N N . PRO A 1 185 ? -15.760 2.516 14.169 1.00 97.06 185 PRO A N 1
ATOM 1472 C CA . PRO A 1 185 ? -16.648 3.304 13.299 1.00 97.06 185 PRO A CA 1
ATOM 1473 C C . PRO A 1 185 ? -16.089 3.558 11.891 1.00 97.06 185 PRO A C 1
ATOM 1475 O O . PRO A 1 185 ? -16.821 3.521 10.902 1.00 97.06 185 PRO A O 1
ATOM 1478 N N . ASN A 1 186 ? -14.777 3.786 11.787 1.00 97.00 186 ASN A N 1
ATOM 1479 C CA . ASN A 1 186 ? -14.083 4.108 10.532 1.00 97.00 186 ASN A CA 1
ATOM 1480 C C . ASN A 1 186 ? -13.455 2.892 9.825 1.00 97.00 186 ASN A C 1
ATOM 1482 O O . ASN A 1 186 ? -12.658 3.078 8.906 1.00 97.00 186 ASN A O 1
ATOM 1486 N N . ILE A 1 187 ? -13.766 1.656 10.240 1.00 97.06 187 ILE A N 1
ATOM 1487 C CA . ILE A 1 187 ? -13.234 0.429 9.618 1.00 97.06 187 ILE A CA 1
ATOM 1488 C C . ILE A 1 187 ? -14.402 -0.468 9.191 1.00 97.06 187 ILE A C 1
ATOM 1490 O O . ILE A 1 187 ? -15.242 -0.866 9.999 1.00 97.06 187 ILE A O 1
ATOM 1494 N N . LYS A 1 188 ? -14.475 -0.807 7.898 1.00 94.62 188 LYS A N 1
ATOM 1495 C CA . LYS A 1 188 ? -15.483 -1.748 7.375 1.00 94.62 188 LYS A CA 1
ATOM 1496 C C . LYS A 1 188 ? -15.195 -3.178 7.825 1.00 94.62 188 LYS A C 1
ATOM 1498 O O . LYS A 1 188 ? -14.056 -3.552 8.075 1.00 94.62 188 LYS A O 1
ATOM 1503 N N . ASN A 1 189 ? -16.215 -4.034 7.751 1.00 91.38 189 ASN A N 1
ATOM 1504 C CA . ASN A 1 189 ? -16.067 -5.481 7.968 1.00 91.38 189 ASN A CA 1
ATOM 1505 C C . ASN A 1 189 ? -15.065 -6.145 7.001 1.00 91.38 189 ASN A C 1
ATOM 1507 O O . ASN A 1 189 ? -14.519 -7.197 7.312 1.00 91.38 189 ASN A O 1
ATOM 1511 N N . THR A 1 190 ? -14.816 -5.531 5.838 1.00 93.69 190 THR A N 1
ATOM 1512 C CA . THR A 1 190 ? -13.802 -5.964 4.862 1.00 93.69 190 THR A CA 1
ATOM 1513 C C . THR A 1 190 ? -12.374 -5.535 5.223 1.00 93.69 190 THR A C 1
ATOM 1515 O O . THR A 1 190 ? -11.446 -5.857 4.484 1.00 93.69 190 THR A O 1
ATOM 1518 N N . GLY A 1 191 ? -12.196 -4.765 6.301 1.00 95.00 191 GLY A N 1
ATOM 1519 C CA . GLY A 1 191 ? -10.922 -4.190 6.732 1.00 95.00 191 GLY A CA 1
ATOM 1520 C C . GLY A 1 191 ? -10.567 -2.851 6.080 1.00 95.00 191 GLY A C 1
ATOM 1521 O O . GLY A 1 191 ? -9.544 -2.269 6.431 1.00 95.00 191 GLY A O 1
ATOM 1522 N N . LEU A 1 192 ? -11.380 -2.342 5.144 1.00 94.62 192 LEU A N 1
ATOM 1523 C CA . LEU A 1 192 ? -11.143 -1.034 4.521 1.00 94.62 192 LEU A CA 1
ATOM 1524 C C . LEU A 1 192 ? -11.280 0.101 5.542 1.00 94.62 192 LEU A C 1
ATOM 1526 O O . LEU A 1 192 ? -12.242 0.129 6.311 1.00 94.62 192 LEU A O 1
ATOM 1530 N N . ILE A 1 193 ? -10.341 1.043 5.486 1.00 94.06 193 ILE A N 1
ATOM 1531 C CA . ILE A 1 193 ? -10.225 2.181 6.402 1.00 94.06 193 ILE A CA 1
ATOM 1532 C C . ILE A 1 193 ? -10.762 3.436 5.705 1.00 94.06 193 ILE A C 1
ATOM 1534 O O . ILE A 1 193 ? -10.439 3.680 4.541 1.00 94.06 193 ILE A O 1
ATOM 1538 N N . CYS A 1 194 ? -11.562 4.245 6.401 1.00 87.81 194 CYS A N 1
ATOM 1539 C CA . CYS A 1 194 ? -11.843 5.615 5.975 1.00 87.81 194 CYS A CA 1
ATOM 1540 C C . CYS A 1 194 ? -10.884 6.541 6.693 1.00 87.81 194 CYS A C 1
ATOM 1542 O O . CYS A 1 194 ? -11.038 6.807 7.880 1.00 87.81 194 CYS A O 1
ATOM 1544 N N . LEU A 1 195 ? -9.869 6.968 5.957 1.00 88.62 195 LEU A N 1
ATOM 1545 C CA . LEU A 1 195 ? -8.905 7.947 6.404 1.00 88.62 195 LEU A CA 1
ATOM 1546 C C . LEU A 1 195 ? -8.644 8.876 5.221 1.00 88.62 195 LEU A C 1
ATOM 1548 O O . LEU A 1 195 ? -8.387 8.413 4.109 1.00 88.62 195 LEU A O 1
ATOM 1552 N N . ASP A 1 196 ? -8.759 10.174 5.447 1.00 86.88 196 ASP A N 1
ATOM 1553 C CA . ASP A 1 196 ? -8.624 11.215 4.424 1.00 86.88 196 ASP A CA 1
ATOM 1554 C C . ASP A 1 196 ? -7.238 11.212 3.759 1.00 86.88 196 ASP A C 1
ATOM 1556 O O . ASP A 1 196 ? -7.129 11.395 2.545 1.00 86.88 196 ASP A O 1
ATOM 1560 N N . ILE A 1 197 ? -6.179 10.891 4.510 1.00 89.38 197 ILE A N 1
ATOM 1561 C CA . ILE A 1 197 ? -4.827 10.741 3.957 1.00 89.38 197 ILE A CA 1
ATOM 1562 C C . ILE A 1 197 ? -4.686 9.528 3.032 1.00 89.38 197 ILE A C 1
ATOM 1564 O O . ILE A 1 197 ? -3.716 9.462 2.297 1.00 89.38 197 ILE A O 1
ATOM 1568 N N . LEU A 1 198 ? -5.629 8.579 3.020 1.00 89.81 198 LEU A N 1
ATOM 1569 C CA . LEU A 1 198 ? -5.685 7.495 2.025 1.00 89.81 198 LEU A CA 1
ATOM 1570 C C . LEU A 1 198 ? -6.528 7.871 0.792 1.00 89.81 198 LEU A C 1
ATOM 1572 O O . LEU A 1 198 ? -6.748 7.032 -0.084 1.00 89.81 198 LEU A O 1
ATOM 1576 N N . LYS A 1 199 ? -7.029 9.109 0.735 1.00 86.69 199 LYS A N 1
ATOM 1577 C CA . LYS A 1 199 ? -7.895 9.640 -0.319 1.00 86.69 199 LYS A CA 1
ATOM 1578 C C . LYS A 1 199 ? -7.364 10.992 -0.812 1.00 86.69 199 LYS A C 1
ATOM 1580 O O . LYS A 1 199 ? -6.344 11.042 -1.489 1.00 86.69 199 LYS A O 1
ATOM 1585 N N . ASP A 1 200 ? -8.063 12.076 -0.494 1.00 89.00 200 ASP A N 1
ATOM 1586 C CA . ASP A 1 200 ? -7.861 13.428 -1.008 1.00 89.00 200 ASP A CA 1
ATOM 1587 C C . ASP A 1 200 ? -6.751 14.200 -0.287 1.00 89.00 200 ASP A C 1
ATOM 1589 O O . ASP A 1 200 ? -6.176 15.117 -0.871 1.00 89.00 200 ASP A O 1
ATOM 1593 N N . LYS A 1 201 ? -6.391 13.808 0.941 1.00 92.00 201 LYS A N 1
ATOM 1594 C CA . LYS A 1 201 ? -5.287 14.431 1.690 1.00 92.00 201 LYS A CA 1
ATOM 1595 C C . LYS A 1 201 ? -3.956 13.697 1.552 1.00 92.00 201 LYS A C 1
ATOM 1597 O O . LYS A 1 201 ? -2.986 14.060 2.221 1.00 92.00 201 LYS A O 1
ATOM 1602 N N . TRP A 1 202 ? -3.882 12.674 0.698 1.00 95.31 202 TRP A N 1
ATOM 1603 C CA . TRP A 1 202 ? -2.601 12.057 0.377 1.00 95.31 202 TRP A CA 1
ATOM 1604 C C . TRP A 1 202 ? -1.687 13.073 -0.315 1.00 95.31 202 TRP A C 1
ATOM 1606 O O . TRP A 1 202 ? -2.096 13.803 -1.216 1.00 95.31 202 TRP A O 1
ATOM 1616 N N . SER A 1 203 ? -0.419 13.090 0.081 1.00 94.44 203 SER A N 1
ATOM 1617 C CA . SER A 1 203 ? 0.611 13.899 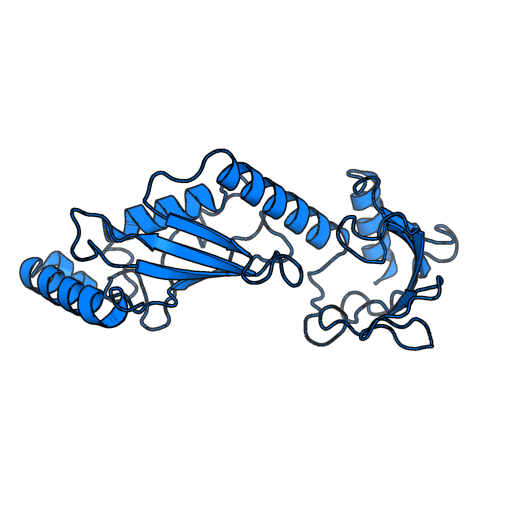-0.558 1.00 94.44 203 SER A CA 1
ATOM 1618 C C . SER A 1 203 ? 1.885 13.072 -0.709 1.00 94.44 203 SER A C 1
ATOM 1620 O O . SER A 1 203 ? 2.223 12.335 0.219 1.00 94.44 203 SER A O 1
ATOM 1622 N N . PRO A 1 204 ? 2.663 13.246 -1.795 1.00 92.44 204 PRO A N 1
ATOM 1623 C CA . PRO A 1 204 ? 3.978 12.619 -1.962 1.00 92.44 204 PRO A CA 1
ATOM 1624 C C . PRO A 1 204 ? 4.969 12.853 -0.807 1.00 92.44 204 PRO A C 1
ATOM 1626 O O . PRO A 1 204 ? 5.971 12.140 -0.700 1.00 92.44 204 PRO A O 1
ATOM 1629 N N . ALA A 1 205 ? 4.715 13.855 0.045 1.00 92.62 205 ALA A N 1
ATOM 1630 C CA . ALA A 1 205 ? 5.490 14.154 1.252 1.00 92.62 205 ALA A CA 1
ATOM 1631 C C . ALA A 1 205 ? 5.135 13.269 2.471 1.00 92.62 205 ALA A C 1
ATOM 1633 O O . ALA A 1 205 ? 5.852 13.284 3.480 1.00 92.62 205 ALA A O 1
ATOM 1634 N N . LEU A 1 206 ? 4.031 12.520 2.408 1.00 94.38 206 LEU A N 1
ATOM 1635 C CA . LEU A 1 206 ? 3.686 11.480 3.376 1.00 94.38 206 LEU A CA 1
ATOM 1636 C C . LEU A 1 206 ? 4.461 10.197 3.068 1.00 94.38 206 LEU A C 1
ATOM 1638 O O . LEU A 1 206 ? 4.897 9.982 1.939 1.00 94.38 206 LEU A O 1
ATOM 1642 N N . ASN A 1 207 ? 4.657 9.373 4.092 1.00 94.06 207 ASN A N 1
ATOM 1643 C CA . ASN A 1 207 ? 5.355 8.091 4.034 1.00 94.06 207 ASN A CA 1
ATOM 1644 C C . ASN A 1 207 ? 4.592 7.046 4.868 1.00 94.06 207 ASN A C 1
ATOM 1646 O O . ASN A 1 207 ? 3.653 7.391 5.593 1.00 94.06 207 ASN A O 1
ATOM 1650 N N . ILE A 1 208 ? 4.994 5.778 4.784 1.00 95.12 208 ILE A N 1
ATOM 1651 C CA . ILE A 1 208 ? 4.350 4.669 5.498 1.00 95.12 208 ILE A CA 1
ATOM 1652 C C . ILE A 1 208 ? 4.395 4.859 7.009 1.00 95.12 208 ILE A C 1
ATOM 1654 O O . ILE A 1 208 ? 3.407 4.582 7.681 1.00 95.12 208 ILE A O 1
ATOM 1658 N N . TYR A 1 209 ? 5.486 5.407 7.540 1.00 93.31 209 TYR A N 1
ATOM 1659 C CA . TYR A 1 209 ? 5.591 5.727 8.961 1.00 93.31 209 TYR A CA 1
ATOM 1660 C C . TYR A 1 209 ? 4.472 6.676 9.425 1.00 93.31 209 TYR A C 1
ATOM 1662 O O . TYR A 1 209 ? 3.728 6.360 10.352 1.00 93.31 209 TYR A O 1
ATOM 1670 N N . LYS A 1 210 ? 4.292 7.815 8.739 1.00 93.31 210 LYS A N 1
ATOM 1671 C CA . LYS A 1 210 ? 3.224 8.784 9.037 1.00 93.31 210 LYS A CA 1
ATOM 1672 C C . LYS A 1 210 ? 1.837 8.180 8.837 1.00 93.31 210 LYS A C 1
ATOM 1674 O O . LYS A 1 210 ? 0.948 8.445 9.636 1.00 93.31 210 LYS A O 1
ATOM 1679 N N . LEU A 1 211 ? 1.660 7.360 7.802 1.00 95.44 211 LEU A N 1
ATOM 1680 C CA . LEU A 1 211 ? 0.399 6.670 7.547 1.00 95.44 211 LEU A CA 1
ATOM 1681 C C . LEU A 1 211 ? 0.022 5.725 8.697 1.00 95.44 211 LEU A C 1
ATOM 1683 O O . LEU A 1 211 ? -1.106 5.775 9.181 1.00 95.44 211 LEU A O 1
ATOM 1687 N N . LEU A 1 212 ? 0.958 4.893 9.157 1.00 95.31 212 LEU A N 1
ATOM 1688 C CA . LEU A 1 212 ? 0.725 3.973 10.271 1.00 95.31 212 LEU A CA 1
ATOM 1689 C C . LEU A 1 212 ? 0.474 4.726 11.579 1.00 95.31 212 LEU A C 1
ATOM 1691 O O . LEU A 1 212 ? -0.450 4.363 12.302 1.00 95.31 212 LEU A O 1
ATOM 1695 N N . LEU A 1 213 ? 1.189 5.829 11.830 1.00 92.81 213 LEU A N 1
ATOM 1696 C CA . LEU A 1 213 ? 0.897 6.720 12.958 1.00 92.81 213 LEU A CA 1
ATOM 1697 C C . LEU A 1 213 ? -0.527 7.282 12.913 1.00 92.81 213 LEU A C 1
ATOM 1699 O O . LEU A 1 213 ? -1.212 7.294 13.933 1.00 92.81 213 LEU A O 1
ATOM 1703 N N . SER A 1 214 ? -1.003 7.720 11.747 1.00 94.31 214 SER A N 1
ATOM 1704 C CA . SER A 1 214 ? -2.382 8.198 11.607 1.00 94.31 214 SER A CA 1
ATOM 1705 C C . SER A 1 214 ? -3.408 7.088 11.846 1.00 94.31 214 SER A C 1
ATOM 1707 O O . SER A 1 214 ? -4.458 7.356 12.421 1.00 94.31 214 SER A O 1
ATOM 1709 N N . ILE A 1 215 ? -3.111 5.839 11.470 1.00 95.69 215 ILE A N 1
ATOM 1710 C CA . ILE A 1 215 ? -3.981 4.693 11.780 1.00 95.69 215 ILE A CA 1
ATOM 1711 C C . ILE A 1 215 ? -3.967 4.386 13.287 1.00 95.69 215 ILE A C 1
ATOM 1713 O O . ILE A 1 215 ? -5.028 4.129 13.852 1.00 95.69 215 ILE A O 1
ATOM 1717 N N . CYS A 1 216 ? -2.812 4.460 13.959 1.00 93.75 216 CYS A N 1
ATOM 1718 C CA . CYS A 1 216 ? -2.733 4.359 15.421 1.00 93.75 216 CYS A CA 1
ATOM 1719 C C . CYS A 1 216 ? -3.581 5.443 16.100 1.00 93.75 216 CYS A C 1
ATOM 1721 O O . CYS A 1 216 ? -4.374 5.132 16.983 1.00 93.75 216 CYS A O 1
ATOM 1723 N N . SER A 1 217 ? -3.467 6.696 15.647 1.00 93.12 217 SER A N 1
ATOM 1724 C CA . SER A 1 217 ? -4.276 7.809 16.157 1.00 93.12 217 SER A CA 1
ATOM 1725 C C . SER A 1 217 ? -5.769 7.578 15.940 1.00 93.12 217 SER A C 1
ATOM 1727 O O . SER A 1 217 ? -6.553 7.888 16.827 1.00 93.12 217 SER A O 1
ATOM 1729 N N . LEU A 1 218 ? -6.163 7.002 14.800 1.00 94.50 218 LEU A N 1
ATOM 1730 C CA . LEU A 1 218 ? -7.560 6.684 14.508 1.00 94.50 218 LEU A CA 1
ATOM 1731 C C . LEU A 1 218 ? -8.128 5.633 15.473 1.00 94.50 218 LEU A C 1
ATOM 1733 O O . LEU A 1 218 ? -9.296 5.722 15.828 1.00 94.50 218 LEU A O 1
ATOM 1737 N N . LEU A 1 219 ? -7.322 4.653 15.902 1.00 94.81 219 LEU A N 1
ATOM 1738 C CA . LEU A 1 219 ? -7.743 3.670 16.909 1.00 94.81 219 LEU A CA 1
ATOM 1739 C C . LEU A 1 219 ? -7.945 4.305 18.291 1.00 94.81 219 LEU A C 1
ATOM 1741 O O . LEU A 1 219 ? -8.833 3.875 19.025 1.00 94.81 219 LEU A O 1
ATOM 1745 N N . THR A 1 220 ? -7.136 5.303 18.652 1.00 92.38 220 THR A N 1
ATOM 1746 C CA . THR A 1 220 ? -7.303 6.050 19.909 1.00 92.38 220 THR A CA 1
ATOM 1747 C C . THR A 1 220 ? -8.527 6.963 19.850 1.00 92.38 220 THR A C 1
ATOM 1749 O O . THR A 1 220 ? -9.362 6.926 20.753 1.00 92.38 220 THR A O 1
ATOM 1752 N N . ASP A 1 221 ? -8.665 7.717 18.757 1.00 93.12 221 ASP A N 1
ATOM 1753 C CA . ASP A 1 221 ? -9.690 8.741 18.564 1.00 93.12 221 ASP A CA 1
ATOM 1754 C C . ASP A 1 221 ? -10.506 8.472 17.283 1.00 93.12 221 ASP A C 1
ATOM 1756 O O . ASP A 1 221 ? -10.187 8.992 16.205 1.00 93.12 221 ASP A O 1
ATOM 1760 N N . PRO A 1 222 ? -11.585 7.665 17.374 1.00 93.88 222 PRO A N 1
ATOM 1761 C CA . PRO A 1 222 ? -12.491 7.443 16.254 1.00 93.88 222 PRO A CA 1
ATOM 1762 C C . PRO A 1 222 ? -13.101 8.753 15.739 1.00 93.88 222 PRO A C 1
ATOM 1764 O O . PRO A 1 222 ? -13.441 9.637 16.526 1.00 93.88 222 PRO A O 1
ATOM 1767 N N . ASN A 1 223 ? -13.339 8.846 14.427 1.00 92.94 223 ASN A N 1
ATOM 1768 C CA . ASN A 1 223 ? -14.032 9.976 13.804 1.00 92.94 223 ASN A CA 1
ATOM 1769 C C . ASN A 1 223 ? -15.477 9.587 13.443 1.00 92.94 223 ASN A C 1
ATOM 1771 O O . ASN A 1 223 ? -15.728 9.080 12.346 1.00 92.94 223 ASN A O 1
ATOM 1775 N N . PRO A 1 224 ? -16.458 9.798 14.330 1.00 91.69 224 PRO A N 1
ATOM 1776 C CA . PRO A 1 224 ? -17.807 9.308 14.101 1.00 91.69 224 PRO A CA 1
ATOM 1777 C C . PRO A 1 224 ? -18.606 10.156 13.088 1.00 91.69 224 PRO A C 1
ATOM 1779 O O . PRO A 1 224 ? -19.698 9.743 12.707 1.00 91.69 224 PRO A O 1
ATOM 1782 N N . ASP A 1 225 ? -18.085 11.303 12.635 1.00 89.50 225 ASP A N 1
ATOM 1783 C CA . ASP A 1 225 ? -18.716 12.137 11.598 1.00 89.50 225 ASP A CA 1
ATOM 1784 C C . ASP A 1 225 ? -18.377 11.665 10.171 1.00 89.50 225 ASP A C 1
ATOM 1786 O O . ASP A 1 225 ? -19.159 11.889 9.250 1.00 89.50 225 ASP A O 1
ATOM 1790 N N . ASP A 1 226 ? -17.268 10.935 9.999 1.00 88.56 226 ASP A N 1
ATOM 1791 C CA . ASP A 1 226 ? -16.878 10.251 8.751 1.00 88.56 226 ASP A CA 1
ATOM 1792 C C . ASP A 1 226 ? -16.842 8.720 8.938 1.00 88.56 226 ASP A C 1
ATOM 1794 O O . ASP A 1 226 ? -15.903 8.006 8.562 1.00 88.56 226 ASP A O 1
ATOM 1798 N N . ALA A 1 227 ? -17.861 8.195 9.621 1.00 92.06 227 ALA A N 1
ATOM 1799 C CA . ALA A 1 227 ? -17.967 6.774 9.914 1.00 92.06 227 ALA A CA 1
ATOM 1800 C C . ALA A 1 227 ? -18.359 5.955 8.675 1.00 92.06 227 ALA A C 1
ATOM 1802 O O . ALA A 1 227 ? -19.270 6.296 7.925 1.00 92.06 227 ALA A O 1
ATOM 1803 N N . LEU A 1 228 ? -17.729 4.789 8.515 1.00 92.25 228 LEU A N 1
ATOM 1804 C CA . LEU A 1 228 ? -18.155 3.770 7.545 1.00 92.25 228 LEU A CA 1
ATOM 1805 C C . LEU A 1 228 ? -19.225 2.838 8.112 1.00 92.25 228 LEU A C 1
ATOM 1807 O O . LEU A 1 228 ? -19.860 2.096 7.360 1.00 92.25 228 LEU A O 1
ATOM 1811 N N . ARG A 1 229 ? -19.361 2.830 9.439 1.00 95.19 229 ARG A N 1
ATOM 1812 C CA . ARG A 1 229 ? -20.282 2.007 10.210 1.00 95.19 229 ARG A CA 1
ATOM 1813 C C . ARG A 1 229 ? -21.044 2.881 11.196 1.00 95.19 229 ARG A C 1
ATOM 1815 O O . ARG A 1 229 ? -20.613 3.069 12.335 1.00 95.19 229 ARG A O 1
ATOM 1822 N N . TYR A 1 230 ? -22.164 3.429 10.725 1.00 95.12 230 TYR A N 1
ATOM 1823 C CA . TYR A 1 230 ? -23.025 4.323 11.503 1.00 95.12 230 TYR A CA 1
ATOM 1824 C C . TYR A 1 230 ? -23.555 3.661 12.781 1.00 95.12 230 TYR A C 1
ATOM 1826 O O . TYR A 1 230 ? -23.606 4.308 13.816 1.00 95.12 230 TYR A O 1
ATOM 1834 N N . ASP A 1 231 ? -23.821 2.349 12.749 1.00 95.50 231 ASP A N 1
ATOM 1835 C CA . ASP A 1 231 ? -24.230 1.560 13.917 1.00 95.50 231 ASP A CA 1
ATOM 1836 C C . ASP A 1 231 ? -23.216 1.638 15.070 1.00 95.50 231 ASP A C 1
ATOM 1838 O O . ASP A 1 231 ? -23.599 1.784 16.232 1.00 95.50 231 ASP A O 1
ATOM 1842 N N . ILE A 1 232 ? -21.914 1.569 14.760 1.00 97.31 232 ILE A N 1
ATOM 1843 C CA . ILE A 1 232 ? -20.884 1.737 15.790 1.00 97.31 232 ILE A CA 1
ATOM 1844 C C . ILE A 1 232 ? -20.693 3.201 16.143 1.00 97.31 232 ILE A C 1
ATOM 1846 O O . ILE A 1 232 ? -20.442 3.501 17.302 1.00 97.31 232 ILE A O 1
ATOM 1850 N N . ALA A 1 233 ? -20.772 4.106 15.168 1.00 97.06 233 ALA A N 1
ATOM 1851 C CA . ALA A 1 233 ? -20.614 5.533 15.421 1.00 97.06 233 ALA A CA 1
ATOM 1852 C C . ALA A 1 233 ? -21.666 6.039 16.418 1.00 97.06 233 ALA A C 1
ATOM 1854 O O . ALA A 1 233 ? -21.315 6.724 17.375 1.00 97.06 233 ALA A O 1
ATOM 1855 N N . ASP A 1 234 ? -22.924 5.627 16.257 1.00 97.19 234 ASP A N 1
ATOM 1856 C CA . ASP A 1 234 ? -24.005 5.940 17.189 1.00 97.19 234 ASP A CA 1
ATOM 1857 C C . ASP A 1 234 ? -23.750 5.313 18.561 1.00 97.19 234 ASP A C 1
ATOM 1859 O O . ASP A 1 234 ? -23.866 5.990 19.580 1.00 97.19 234 ASP A O 1
ATOM 1863 N N . MET A 1 235 ? -23.315 4.049 18.611 1.00 97.75 235 MET A N 1
ATOM 1864 C CA . MET A 1 235 ? -22.923 3.415 19.874 1.00 97.75 235 MET A CA 1
ATOM 1865 C C . MET A 1 235 ? -21.777 4.176 20.555 1.00 97.75 235 MET A C 1
ATOM 1867 O O . MET A 1 235 ? -21.820 4.397 21.756 1.00 97.75 235 MET A O 1
ATOM 1871 N N . TYR A 1 236 ? -20.782 4.634 19.798 1.00 97.12 236 TYR A N 1
ATOM 1872 C CA . TYR A 1 236 ? -19.665 5.424 20.307 1.00 97.12 236 TYR A CA 1
ATOM 1873 C C . TYR A 1 236 ? -20.119 6.784 20.860 1.00 97.12 236 TYR A C 1
ATOM 1875 O O . TYR A 1 236 ? -19.651 7.190 21.924 1.00 97.12 236 TYR A O 1
ATOM 1883 N N . LYS A 1 237 ? -21.040 7.472 20.167 1.00 96.56 237 LYS A N 1
ATOM 1884 C CA . LYS A 1 237 ? -21.569 8.790 20.562 1.00 96.56 237 LYS A CA 1
ATOM 1885 C C . LYS A 1 237 ? -22.529 8.715 21.754 1.00 96.56 237 LYS A C 1
ATOM 1887 O O . LYS A 1 237 ? -22.473 9.580 22.623 1.00 96.56 237 LYS A O 1
ATOM 1892 N N . PHE A 1 238 ? -23.412 7.717 21.788 1.00 97.56 238 PHE A N 1
ATOM 1893 C CA . PHE A 1 238 ? -24.554 7.681 22.711 1.00 97.56 238 PHE A CA 1
ATOM 1894 C C . PHE A 1 238 ? -24.451 6.614 23.813 1.00 97.56 238 PHE A C 1
ATOM 1896 O O . PHE A 1 238 ? -25.142 6.729 24.821 1.00 97.56 238 PHE A O 1
ATOM 1903 N N . ASP A 1 239 ? -23.594 5.598 23.665 1.00 97.38 239 ASP A N 1
ATOM 1904 C CA . ASP A 1 239 ? -23.399 4.519 24.647 1.00 97.38 239 ASP A CA 1
ATOM 1905 C C . ASP A 1 239 ? -21.928 4.059 24.685 1.00 97.38 239 ASP A C 1
ATOM 1907 O O . ASP A 1 239 ? -21.557 2.941 24.299 1.00 97.38 239 ASP A O 1
ATOM 1911 N N . ARG A 1 240 ? -21.058 4.967 25.148 1.00 97.06 240 ARG A N 1
ATOM 1912 C CA . ARG A 1 240 ? -19.604 4.756 25.169 1.00 97.06 240 ARG A CA 1
ATOM 1913 C C . ARG A 1 240 ? -19.198 3.502 25.951 1.00 97.06 240 ARG A C 1
ATOM 1915 O O . ARG A 1 240 ? -18.298 2.785 25.523 1.00 97.06 240 ARG A O 1
ATOM 1922 N N . ALA A 1 241 ? -19.891 3.195 27.048 1.00 98.06 241 ALA A N 1
ATOM 1923 C CA . ALA A 1 241 ? -19.618 2.011 27.859 1.00 98.06 241 ALA A CA 1
ATOM 1924 C C . ALA A 1 241 ? -19.852 0.708 27.076 1.00 98.06 241 ALA A C 1
ATOM 1926 O O . ALA A 1 241 ? -19.008 -0.195 27.104 1.00 98.06 241 ALA A O 1
ATOM 1927 N N . LYS A 1 242 ? -20.965 0.612 26.336 1.00 98.19 242 LYS A N 1
ATOM 1928 C CA . LYS A 1 242 ? -21.257 -0.544 25.481 1.00 98.19 242 LYS A CA 1
ATOM 1929 C C . LYS A 1 242 ? -20.299 -0.644 24.303 1.00 98.19 242 LYS A C 1
ATOM 1931 O O . LYS A 1 242 ? -19.873 -1.757 23.979 1.00 98.19 242 LYS A O 1
ATOM 1936 N N . TYR A 1 243 ? -19.938 0.484 23.688 1.00 98.19 243 TYR A N 1
ATOM 1937 C CA . TYR A 1 243 ? -18.916 0.517 22.642 1.00 98.19 243 TYR A CA 1
ATOM 1938 C C . TYR A 1 243 ? -17.599 -0.070 23.158 1.00 98.19 243 TYR A C 1
ATOM 1940 O O . TYR A 1 243 ? -17.106 -1.047 22.592 1.00 98.19 243 TYR A O 1
ATOM 1948 N N . ASP A 1 244 ? -17.082 0.454 24.272 1.00 98.12 244 ASP A N 1
ATOM 1949 C CA . ASP A 1 244 ? -15.797 0.035 24.827 1.00 98.12 244 ASP A CA 1
ATOM 1950 C C . ASP A 1 244 ? -15.818 -1.449 25.237 1.00 98.12 244 ASP A C 1
ATOM 1952 O O . ASP A 1 244 ? -14.861 -2.181 24.986 1.00 98.12 244 ASP A O 1
ATOM 1956 N N . ALA A 1 245 ? -16.915 -1.930 25.835 1.00 98.38 245 ALA A N 1
ATOM 1957 C CA . ALA A 1 245 ? -17.075 -3.341 26.193 1.00 98.38 245 ALA A CA 1
ATOM 1958 C C . ALA A 1 245 ? -17.096 -4.261 24.958 1.00 98.38 245 ALA A C 1
ATOM 1960 O O . ALA A 1 245 ? -16.440 -5.306 24.946 1.00 98.38 245 ALA A O 1
ATOM 1961 N N . THR A 1 246 ? -17.807 -3.858 23.903 1.00 98.06 246 THR A N 1
ATOM 1962 C CA . THR A 1 246 ? -17.898 -4.622 22.649 1.00 98.06 246 THR A CA 1
ATOM 1963 C C . THR A 1 246 ? -16.556 -4.650 21.924 1.00 98.06 246 THR A C 1
ATOM 1965 O O . THR A 1 246 ? -16.108 -5.717 21.499 1.00 98.06 246 THR A O 1
ATOM 1968 N N . ALA A 1 247 ? -15.889 -3.497 21.825 1.00 98.06 247 ALA A N 1
ATOM 1969 C CA . ALA A 1 247 ? -14.575 -3.369 21.214 1.00 98.06 247 ALA A CA 1
ATOM 1970 C C . ALA A 1 247 ? -13.528 -4.211 21.961 1.00 98.06 247 ALA A C 1
ATOM 1972 O O . ALA A 1 247 ? -12.841 -4.996 21.313 1.00 98.06 247 ALA A O 1
ATOM 1973 N N . ARG A 1 248 ? -13.492 -4.181 23.304 1.00 98.06 248 ARG A N 1
ATOM 1974 C CA . ARG A 1 248 ? -12.619 -5.062 24.109 1.00 98.06 248 ARG A CA 1
ATOM 1975 C C . ARG A 1 248 ? -12.867 -6.545 23.846 1.00 98.06 248 ARG A C 1
ATOM 1977 O O . ARG A 1 248 ? -11.916 -7.300 23.664 1.00 98.06 248 ARG A O 1
ATOM 1984 N N . SER A 1 249 ? -14.132 -6.966 23.785 1.00 98.00 249 SER A N 1
ATOM 1985 C CA . SER A 1 249 ? -14.480 -8.360 23.477 1.00 98.00 249 SER A CA 1
ATOM 1986 C C . SER A 1 249 ? -13.990 -8.778 22.084 1.00 98.00 249 SER A C 1
ATOM 1988 O O . SER A 1 249 ? -13.458 -9.875 21.909 1.00 98.00 249 SER A O 1
ATOM 1990 N N . TRP A 1 250 ? -14.108 -7.892 21.091 1.00 97.69 250 TRP A N 1
ATOM 1991 C CA . TRP A 1 250 ? -13.568 -8.127 19.751 1.00 97.69 250 TRP A CA 1
ATOM 1992 C C . TRP A 1 250 ? -12.041 -8.179 19.737 1.00 97.69 250 TRP A C 1
ATOM 1994 O O . TRP A 1 250 ? -11.486 -9.073 19.099 1.00 97.69 250 TRP A O 1
ATOM 2004 N N . THR A 1 251 ? -11.370 -7.276 20.453 1.00 98.06 251 THR A N 1
ATOM 2005 C CA . THR A 1 251 ? -9.910 -7.274 20.610 1.00 98.06 251 THR A CA 1
ATOM 2006 C C . THR A 1 251 ? -9.431 -8.612 21.163 1.00 98.06 251 THR A C 1
ATOM 2008 O O . THR A 1 251 ? -8.603 -9.270 20.536 1.00 98.06 251 THR A O 1
ATOM 2011 N N . GLN A 1 252 ? -10.021 -9.082 22.265 1.00 97.00 252 GLN A N 1
ATOM 2012 C CA . GLN A 1 252 ? -9.690 -10.381 22.860 1.00 97.00 252 GLN A CA 1
ATOM 2013 C C . GLN A 1 252 ? -9.903 -11.541 21.884 1.00 97.00 252 GLN A C 1
ATOM 2015 O O . GLN A 1 252 ? -9.069 -12.436 21.788 1.00 97.00 252 GLN A O 1
ATOM 2020 N N . LYS A 1 253 ? -11.006 -11.517 21.131 1.00 96.69 253 LYS A N 1
ATOM 2021 C CA . LYS A 1 253 ? -11.378 -12.612 20.232 1.00 96.69 253 LYS A CA 1
ATOM 2022 C C . LYS A 1 253 ? -10.538 -12.684 18.956 1.00 96.69 253 LYS A C 1
ATOM 2024 O O . LYS A 1 253 ? -10.309 -13.782 18.460 1.00 96.69 253 LYS A O 1
ATOM 2029 N N . TYR A 1 254 ? -10.169 -11.543 18.378 1.00 96.62 254 TYR A N 1
ATOM 2030 C CA . TYR A 1 254 ? -9.594 -11.491 17.029 1.00 96.62 254 TYR A CA 1
ATOM 2031 C C . TYR A 1 254 ? -8.161 -10.967 16.977 1.00 96.62 254 TYR A C 1
ATOM 2033 O O . TYR A 1 254 ? -7.481 -11.228 15.990 1.00 96.62 254 TYR A O 1
ATOM 2041 N N . ALA A 1 255 ? -7.714 -10.217 17.985 1.00 96.00 255 ALA A N 1
ATOM 2042 C CA . ALA A 1 255 ? -6.430 -9.518 17.965 1.00 96.00 255 ALA A CA 1
ATOM 2043 C C . ALA A 1 255 ? -5.439 -10.013 19.031 1.00 96.00 255 ALA A C 1
ATOM 2045 O O . ALA A 1 255 ? -4.281 -9.617 18.987 1.00 96.00 255 ALA A O 1
ATOM 2046 N N . MET A 1 256 ? -5.853 -10.853 19.986 1.00 92.06 256 MET A N 1
ATOM 2047 C CA . MET A 1 256 ? -4.960 -11.369 21.040 1.00 92.06 256 MET A CA 1
ATOM 2048 C C . MET A 1 256 ? -4.467 -12.808 20.801 1.00 92.06 256 MET A C 1
ATOM 2050 O O . MET A 1 256 ? -3.605 -13.275 21.539 1.00 92.06 256 MET A O 1
ATOM 2054 N N . SER A 1 257 ? -4.976 -13.506 19.782 1.00 72.94 257 SER A N 1
ATOM 2055 C CA . SER A 1 257 ? -4.491 -14.831 19.365 1.00 72.94 257 SER A CA 1
ATOM 2056 C C . SER A 1 257 ? -3.315 -14.716 18.383 1.00 72.94 257 SER A C 1
ATOM 2058 O O . SER A 1 257 ? -3.359 -13.854 17.504 1.00 72.94 257 SER A O 1
ATOM 2060 N N . GLU A 1 258 ? -2.298 -15.573 18.542 1.00 53.53 258 GLU A N 1
ATOM 2061 C CA . GLU A 1 258 ? -1.037 -15.596 17.762 1.00 53.53 258 GLU A CA 1
ATOM 2062 C C . GLU A 1 258 ? -1.215 -15.752 16.237 1.00 53.53 258 GLU A C 1
ATOM 2064 O O . GLU A 1 258 ? -2.044 -16.587 15.809 1.00 53.53 258 GLU A O 1
#